Protein AF-A0A9P7FUZ3-F1 (afdb_monomer)

Organism: NCBI:txid117069

Secondary structure (DSSP, 8-state):
------GGGSS---S-GGGTT--TTSPPTTHHHHS--TTTHHHH-S--S--HHHHHHHHHHHIIIIIHHHHHHHH--PPP-TTSBTTTTB-TT-PPP--TT---SS-TTS-GGGGEEE-SS-TT-EEE--------STT-B-STTTSSSEEE--B--TTTT-SEEE-GGGEEE-SSSEEE--EE-S-GGGTTT-SEEE--EEETT-----SEEEEEEE-B-----TTS--SSPBPTTSPBPP----SS-S-EEEEETTEEEEEEEEE-SS--TT------TTT-EE-STT-EE-S--EETTEEEEEEEEEP-TT-BTTTT---EEEEEEE-SSS---EEE-

InterPro domains:
  IPR000757 Beta-glucanase-like, N-terminal domain [PS51762] (101-341)
  IPR005629 Beta-glucan synthesis-associated protein Skn1/Kre6/Sbg1 [PF03935] (25-216)
  IPR005629 Beta-glucan synthesis-associated protein Skn1/Kre6/Sbg1 [PF03935] (221-333)
  IPR005629 Beta-glucan synthesis-associated protein Skn1/Kre6/Sbg1 [PTHR31361] (86-216)
  IPR013320 Concanavalin A-like lectin/glucanase domain superfamily [SSF49899] (123-280)

Nearest PDB structures (foldseek):
  3b00-assembly2_B  TM=5.258E-01  e=1.501E-03  Thermotoga maritima MSB8
  8ep4-assembly3_C  TM=5.834E-01  e=2.099E-02  Phocaeicola plebeius DSM 17135
  8ew1-assembly3_C  TM=5.499E-01  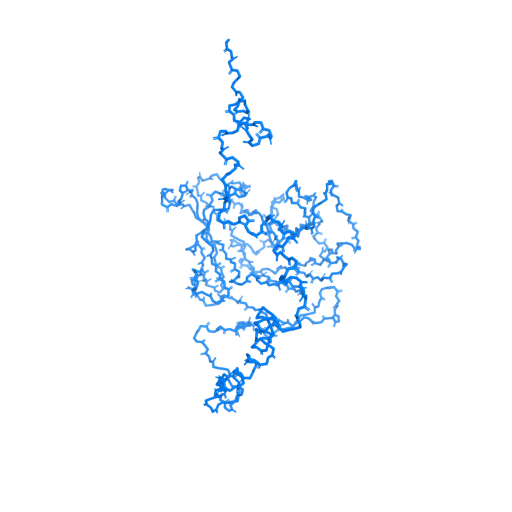e=5.891E-02  Phocaeicola plebeius DSM 17135

Sequence (341 aa):
MAVNFSPSLQYSLSPSPAQWGMQLNIPEPDDDLHNPDSARDRQSDRGGVFTSRGLANLGCLFILGAGFPILTHFLEKTQTTQGGFNLGGINGTGQIADIPGNWGLIDRDTPKEAYTKSSYLNKNDKWVLVFSDEFNQDGRSFYPGDDPYWEAVDLHYWGTNDLEWYDPSGATTSNGSLKLKLERVLDPANNHNLSYKSGMVQTWNKFCFTGGLIEVFWTTAACTCPGESHPGPVRADGTYVGRAAPEIDIFEAIVEGGVGKVSLSSQWAPFNAEYSWFNTSDNLIITDPNTVQNPYQGGVFQQTTSGLALTNQDCYEFNAGCFTVYGFQYKPGCVVLGFTV

Mean predicted aligned error: 19.07 Å

Foldseek 3Di:
DDDDDDVVVVDDDDPDVVRVPDDPPDDDPCCVVVPDDPVVVVVVPPDDPDDPVNVVVVVVCCCVVPVVVVVCVVPPDDQDLVPADDDPRDDPVNDDDCDPPQDDQARPPPDPVVQWDADPVGRVDIDGDRHDDQLQDFFQFQDVPRDQWKHKDQADPPVVRDLETADSVQWTGDPRDIGKDKDADPDCVVGVNGGIYIIDMATPVRDDDQFFKDKDKDADAQDDDPPDDDPADAPPVRGGGDFDDDDCPLFGWDADPNFIKTKRKDWDDDDDPPDDDPPDQQAEDEPDPQKAWDPDQDDPVIGMTIIIHGDDPQCHCPHVVDIDMWIWGDDPDRHYIYGDD

Radius of gyration: 32.17 Å; Cα contacts (8 Å, |Δi|>4): 499; chains: 1; bounding box: 51×92×87 Å

Solvent-accessible surface area (backbone atoms only — not comparable to full-atom values): 21185 Å² total; per-residue (Å²): 142,82,83,86,82,67,78,73,77,81,71,70,73,68,96,52,65,80,76,70,81,55,76,87,84,61,88,54,98,61,41,81,80,75,56,88,48,76,76,64,47,59,70,71,66,61,81,61,93,83,38,74,68,55,53,51,52,54,51,51,50,43,40,66,74,47,44,47,61,52,51,46,66,76,68,59,74,78,80,75,35,86,88,30,61,59,93,83,37,31,54,100,83,69,55,74,82,84,51,90,84,64,77,52,60,54,31,81,84,58,57,77,75,66,47,48,44,63,37,93,90,40,76,88,44,72,46,69,62,75,65,48,78,69,38,63,62,62,71,45,52,23,40,85,84,65,34,94,55,40,26,26,41,79,46,66,56,67,91,81,60,56,64,38,31,29,33,30,89,20,34,36,20,50,93,53,26,78,43,65,42,76,45,76,48,94,55,26,81,83,43,89,68,25,52,25,35,23,33,46,73,43,48,72,80,58,79,85,80,75,60,51,74,54,76,51,74,51,59,56,73,50,84,69,68,88,93,59,93,64,88,53,67,63,46,98,88,72,49,54,47,55,72,60,84,89,74,75,17,80,66,26,48,45,72,60,99,88,43,57,26,29,36,38,38,44,69,52,81,87,78,63,88,87,71,74,85,70,96,38,81,78,56,45,38,74,74,39,92,72,42,41,76,44,89,66,50,65,55,100,88,41,38,40,52,32,31,35,31,69,51,69,79,50,27,28,64,88,61,71,53,39,72,52,60,38,39,46,40,46,54,78,74,78,55,55,44,44,46,52,111

Structure (mmCIF, N/CA/C/O backbone):
data_AF-A0A9P7FUZ3-F1
#
_entry.id   AF-A0A9P7FUZ3-F1
#
loop_
_atom_site.group_PDB
_atom_site.id
_atom_site.type_symbol
_atom_site.label_atom_id
_atom_site.label_alt_id
_atom_site.label_comp_id
_atom_site.label_asym_id
_atom_site.label_entity_id
_atom_site.label_seq_id
_atom_site.pdbx_PDB_ins_code
_atom_site.Cartn_x
_atom_site.Cartn_y
_atom_site.Cartn_z
_atom_site.occupancy
_atom_site.B_iso_or_equiv
_atom_site.auth_seq_id
_atom_site.auth_comp_id
_atom_site.auth_asym_id
_atom_site.auth_atom_id
_atom_site.pdbx_PDB_model_num
ATOM 1 N N . MET A 1 1 ? 10.191 8.404 -58.369 1.00 38.97 1 MET A N 1
ATOM 2 C CA . MET A 1 1 ? 10.879 7.099 -58.319 1.00 38.97 1 MET A CA 1
ATOM 3 C C . MET A 1 1 ? 10.571 6.512 -56.951 1.00 38.97 1 MET A C 1
ATOM 5 O O . MET A 1 1 ? 11.063 7.035 -55.965 1.00 38.97 1 MET A O 1
ATOM 9 N N . ALA A 1 2 ? 9.662 5.544 -56.877 1.00 34.66 2 ALA A N 1
ATOM 10 C CA . ALA A 1 2 ? 9.368 4.798 -55.658 1.00 34.66 2 ALA A CA 1
ATOM 11 C C . ALA A 1 2 ? 9.258 3.333 -56.079 1.00 34.66 2 ALA A C 1
ATOM 13 O O . ALA A 1 2 ? 8.409 2.987 -56.899 1.00 34.66 2 ALA A O 1
ATOM 14 N N . VAL A 1 3 ? 10.200 2.517 -55.614 1.00 43.84 3 VAL A N 1
ATOM 15 C CA . VAL A 1 3 ? 10.244 1.078 -55.869 1.00 43.84 3 VAL A CA 1
ATOM 16 C C . VAL A 1 3 ? 9.565 0.415 -54.678 1.00 43.84 3 VAL A C 1
ATOM 18 O O . VAL A 1 3 ? 10.103 0.437 -53.575 1.00 43.84 3 VAL A O 1
ATOM 21 N N . ASN A 1 4 ? 8.372 -0.139 -54.889 1.00 40.69 4 ASN A N 1
ATOM 22 C CA . ASN A 1 4 ? 7.715 -0.985 -53.897 1.00 40.69 4 ASN A CA 1
ATOM 23 C C . ASN A 1 4 ? 8.406 -2.353 -53.896 1.00 40.69 4 ASN A C 1
ATOM 25 O O . ASN A 1 4 ? 8.203 -3.151 -54.809 1.00 40.69 4 ASN A O 1
ATOM 29 N N . PHE A 1 5 ? 9.214 -2.627 -52.875 1.00 46.03 5 PHE A N 1
ATOM 30 C CA . PHE A 1 5 ? 9.675 -3.979 -52.575 1.00 46.03 5 PHE A CA 1
ATOM 31 C C . PHE A 1 5 ? 8.637 -4.671 -51.685 1.00 46.03 5 PHE A C 1
ATOM 33 O O . PHE A 1 5 ? 8.477 -4.312 -50.522 1.00 46.03 5 PHE A O 1
ATOM 40 N N . SER A 1 6 ? 7.933 -5.664 -52.237 1.00 47.75 6 SER A N 1
ATOM 41 C CA . SER A 1 6 ? 7.157 -6.629 -51.450 1.00 47.75 6 SER A CA 1
ATOM 42 C C . SER A 1 6 ? 8.039 -7.852 -51.162 1.00 47.75 6 SER A C 1
ATOM 44 O O . SER A 1 6 ? 8.432 -8.526 -52.118 1.00 47.75 6 SER A O 1
ATOM 46 N N . PRO A 1 7 ? 8.340 -8.194 -49.893 1.00 48.03 7 PRO A N 1
ATOM 47 C CA . PRO A 1 7 ? 9.175 -9.353 -49.550 1.00 48.03 7 PRO A CA 1
ATOM 48 C C . PRO A 1 7 ? 8.528 -10.702 -49.909 1.00 48.03 7 PRO A C 1
ATOM 50 O O . PRO A 1 7 ? 9.198 -11.730 -49.948 1.00 48.03 7 PRO A O 1
ATOM 53 N N . SER A 1 8 ? 7.220 -10.713 -50.185 1.00 51.53 8 SER A N 1
ATOM 54 C CA . SER A 1 8 ? 6.430 -11.932 -50.397 1.00 51.53 8 SER A CA 1
ATOM 55 C C . SER A 1 8 ? 6.669 -12.640 -51.735 1.00 51.53 8 SER A C 1
ATOM 57 O O . SER A 1 8 ? 6.275 -13.793 -51.882 1.00 51.53 8 SER A O 1
ATOM 59 N N . LEU A 1 9 ? 7.322 -11.989 -52.703 1.00 51.97 9 LEU A N 1
ATOM 60 C CA . LEU A 1 9 ? 7.586 -12.564 -54.031 1.00 51.97 9 LEU A CA 1
ATOM 61 C C . LEU A 1 9 ? 8.922 -13.316 -54.128 1.00 51.97 9 LEU A C 1
ATOM 63 O O . LEU A 1 9 ? 9.134 -14.031 -55.102 1.00 51.97 9 LEU A O 1
ATOM 67 N N . GLN A 1 10 ? 9.819 -13.183 -53.143 1.00 50.50 10 GLN A N 1
ATOM 68 C CA . GLN A 1 10 ? 11.128 -13.852 -53.169 1.00 50.50 10 GLN A CA 1
ATOM 69 C C . GLN A 1 10 ? 11.140 -15.247 -52.527 1.00 50.50 10 GLN A C 1
ATOM 71 O O . GLN A 1 10 ? 12.111 -15.975 -52.712 1.00 50.50 10 GLN A O 1
ATOM 76 N N . TYR A 1 11 ? 10.069 -15.652 -51.833 1.00 52.38 11 TYR A N 1
ATOM 77 C CA . TYR A 1 11 ? 10.030 -16.918 -51.084 1.00 52.38 11 TYR A CA 1
ATOM 78 C C . TYR A 1 11 ? 8.735 -17.727 -51.265 1.00 52.38 11 TYR A C 1
ATOM 80 O O . TYR A 1 11 ? 8.403 -18.556 -50.421 1.00 52.38 11 TYR A O 1
ATOM 88 N N . SER A 1 12 ? 7.986 -17.532 -52.357 1.00 58.88 12 SER A N 1
ATOM 89 C CA . SER A 1 12 ? 6.836 -18.394 -52.660 1.00 58.88 12 SER A CA 1
ATOM 90 C C . SER A 1 12 ? 7.301 -19.652 -53.400 1.00 58.88 12 SER A C 1
ATOM 92 O O . SER A 1 12 ? 7.315 -19.698 -54.632 1.00 58.88 12 SER A O 1
ATOM 94 N N . LEU A 1 13 ? 7.712 -20.680 -52.659 1.00 62.47 13 LEU A N 1
ATOM 95 C CA . LEU A 1 13 ? 7.818 -22.016 -53.241 1.00 62.47 13 LEU A CA 1
ATOM 96 C C . LEU A 1 13 ? 6.412 -22.507 -53.636 1.00 62.47 13 LEU A C 1
ATOM 98 O O . LEU A 1 13 ? 5.421 -22.165 -52.990 1.00 62.47 13 LEU A O 1
ATOM 102 N N . SER A 1 14 ? 6.306 -23.289 -54.716 1.00 67.44 14 SER A N 1
ATOM 103 C CA . SER A 1 14 ? 5.015 -23.862 -55.130 1.00 67.44 14 SER A CA 1
ATOM 104 C C . SER A 1 14 ? 4.456 -24.781 -54.031 1.00 67.44 14 SER A C 1
ATOM 106 O O . SER A 1 14 ? 5.249 -25.384 -53.319 1.00 67.44 14 SER A O 1
ATOM 108 N N . PRO A 1 15 ? 3.138 -25.005 -53.918 1.00 63.59 15 PRO A N 1
ATOM 109 C CA . PRO A 1 15 ? 2.590 -25.972 -52.960 1.00 63.59 15 PRO A CA 1
ATOM 110 C C . PRO A 1 15 ? 3.042 -27.421 -53.206 1.00 63.59 15 PRO A C 1
ATOM 112 O O . PRO A 1 15 ? 2.830 -28.274 -52.352 1.00 63.59 15 PRO A O 1
ATOM 115 N N . SER A 1 16 ? 3.618 -27.718 -54.377 1.00 65.75 16 SER A N 1
ATOM 116 C CA . SER A 1 16 ? 4.142 -29.036 -54.724 1.00 65.75 16 SER A CA 1
ATOM 117 C C . SER A 1 16 ? 5.610 -29.172 -54.293 1.00 65.75 16 SER A C 1
ATOM 119 O O . SER A 1 16 ? 6.470 -28.501 -54.883 1.00 65.75 16 SER A O 1
ATOM 121 N N . PRO A 1 17 ? 5.927 -30.083 -53.348 1.00 64.69 17 PRO A N 1
ATOM 122 C CA . PRO A 1 17 ? 7.295 -30.339 -52.889 1.00 64.69 17 PRO A CA 1
ATOM 123 C C . PRO A 1 17 ? 8.237 -30.816 -54.001 1.00 64.69 17 PRO A C 1
ATOM 125 O O . PRO A 1 17 ? 9.451 -30.652 -53.908 1.00 64.69 17 PRO A O 1
ATOM 128 N N . ALA A 1 18 ? 7.686 -31.353 -55.099 1.00 65.88 18 ALA A N 1
ATOM 129 C CA . ALA A 1 18 ? 8.459 -31.824 -56.250 1.00 65.88 18 ALA A CA 1
ATOM 130 C C . ALA A 1 18 ? 9.218 -30.691 -56.957 1.00 65.88 18 ALA A C 1
ATOM 132 O O . ALA A 1 18 ? 10.179 -30.937 -57.680 1.00 65.88 18 ALA A O 1
ATOM 133 N N . GLN A 1 19 ? 8.794 -29.442 -56.747 1.00 67.12 19 GLN A N 1
ATOM 134 C CA . GLN A 1 19 ? 9.422 -28.261 -57.334 1.00 67.12 19 GLN A CA 1
ATOM 135 C C . GLN A 1 19 ? 10.487 -27.634 -56.421 1.00 67.12 19 GLN A C 1
ATOM 137 O O . GLN A 1 19 ? 11.098 -26.641 -56.803 1.00 67.12 19 GLN A O 1
ATOM 142 N N . TRP A 1 20 ? 10.723 -28.191 -55.227 1.00 70.31 20 TRP A N 1
ATOM 143 C CA . TRP A 1 20 ? 11.646 -27.629 -54.227 1.00 70.31 20 TRP A CA 1
ATOM 144 C C . TRP A 1 20 ? 13.075 -28.173 -54.355 1.00 70.31 20 TRP A C 1
ATOM 146 O O . TRP A 1 20 ? 13.931 -27.859 -53.535 1.00 70.31 20 TRP A O 1
ATOM 156 N N . GLY A 1 21 ? 13.345 -28.996 -55.375 1.00 65.88 21 GLY A N 1
ATOM 157 C CA . GLY A 1 21 ? 14.664 -29.595 -55.605 1.00 65.88 21 GLY A CA 1
ATOM 158 C C . GLY A 1 21 ? 15.035 -30.709 -54.619 1.00 65.88 21 GLY A C 1
ATOM 159 O O . GLY A 1 21 ? 16.184 -31.145 -54.612 1.00 65.88 21 GLY A O 1
ATOM 160 N N . MET A 1 22 ? 14.083 -31.181 -53.805 1.00 64.06 22 MET A N 1
ATOM 161 C CA . MET A 1 22 ? 14.284 -32.273 -52.848 1.00 64.06 22 MET A CA 1
ATOM 162 C C . MET A 1 22 ? 14.021 -33.634 -53.510 1.00 64.06 22 MET A C 1
ATOM 164 O O . MET A 1 22 ? 13.094 -33.783 -54.308 1.00 64.06 22 MET A O 1
ATOM 168 N N . GLN A 1 23 ? 14.838 -34.641 -53.196 1.00 64.12 23 GLN A N 1
ATOM 169 C CA . GLN A 1 23 ? 14.676 -36.003 -53.712 1.00 64.12 23 GLN A CA 1
ATOM 170 C C . GLN A 1 23 ? 13.549 -36.728 -52.958 1.00 64.12 23 GLN A C 1
ATOM 172 O O . GLN A 1 23 ? 13.798 -37.420 -51.982 1.00 64.12 23 GLN A O 1
ATOM 177 N N . LEU A 1 24 ? 12.310 -36.600 -53.441 1.00 64.50 24 LEU A N 1
ATOM 178 C CA . LEU A 1 24 ? 11.096 -37.157 -52.810 1.00 64.50 24 LEU A CA 1
ATOM 179 C C . LEU A 1 24 ? 10.979 -38.697 -52.811 1.00 64.50 24 LEU A C 1
ATOM 181 O O . LEU A 1 24 ? 9.986 -39.228 -52.334 1.00 64.50 24 LEU A O 1
ATOM 185 N N . ASN A 1 25 ? 11.952 -39.412 -53.382 1.00 65.62 25 ASN A N 1
ATOM 186 C CA . ASN A 1 25 ? 11.947 -40.877 -53.497 1.00 65.62 25 ASN A CA 1
ATOM 187 C C . ASN A 1 25 ? 13.034 -41.544 -52.638 1.00 65.62 25 ASN A C 1
ATOM 189 O O . ASN A 1 25 ? 13.378 -42.702 -52.879 1.00 65.62 25 ASN A O 1
ATOM 193 N N . ILE A 1 26 ? 13.628 -40.816 -51.691 1.00 71.12 26 ILE A N 1
ATOM 194 C CA . ILE A 1 26 ? 14.556 -41.399 -50.722 1.00 71.12 26 ILE A CA 1
ATOM 195 C C . ILE A 1 26 ? 13.747 -41.775 -49.485 1.00 71.12 26 ILE A C 1
ATOM 197 O O . ILE A 1 26 ? 13.126 -40.880 -48.920 1.00 71.12 26 ILE A O 1
ATOM 201 N N . PRO A 1 27 ? 13.764 -43.052 -49.066 1.00 69.88 27 PRO A N 1
ATOM 202 C CA . PRO A 1 27 ? 13.143 -43.450 -47.814 1.00 69.88 27 PRO A CA 1
ATOM 203 C C . PRO A 1 27 ? 13.755 -42.671 -46.645 1.00 69.88 27 PRO A C 1
ATOM 205 O O . PRO A 1 27 ? 14.974 -42.724 -46.439 1.00 69.88 27 PRO A O 1
ATOM 208 N N . GLU A 1 28 ? 12.932 -41.940 -45.903 1.00 69.19 28 GLU A N 1
ATOM 209 C CA . GLU A 1 28 ? 13.329 -41.265 -44.670 1.00 69.19 28 GLU A CA 1
ATOM 210 C C . GLU A 1 28 ? 13.397 -42.280 -43.509 1.00 69.19 28 GLU A C 1
ATOM 212 O O . GLU A 1 28 ? 12.695 -43.295 -43.522 1.00 69.19 28 GLU A O 1
ATOM 217 N N . PRO A 1 29 ? 14.258 -42.070 -42.493 1.00 70.44 29 PRO A N 1
ATOM 218 C CA . PRO A 1 29 ? 14.434 -43.025 -41.392 1.00 70.44 29 PRO A CA 1
ATOM 219 C C . PRO A 1 29 ? 13.160 -43.317 -40.582 1.00 70.44 29 PRO A C 1
ATOM 221 O O . PRO A 1 29 ? 13.092 -44.339 -39.901 1.00 70.44 29 PRO A O 1
ATOM 224 N N . ASP A 1 30 ? 12.180 -42.419 -40.621 1.00 67.38 30 ASP A N 1
ATOM 225 C CA . ASP A 1 30 ? 10.891 -42.496 -39.936 1.00 67.38 30 ASP A CA 1
ATOM 226 C C . ASP A 1 30 ? 9.713 -42.824 -40.869 1.00 67.38 30 ASP A C 1
ATOM 228 O O . ASP A 1 30 ? 8.579 -42.916 -40.394 1.00 67.38 30 ASP A O 1
ATOM 232 N N . ASP A 1 31 ? 9.955 -43.110 -42.155 1.00 69.62 31 ASP A N 1
ATOM 233 C CA . ASP A 1 31 ? 8.907 -43.525 -43.102 1.00 69.62 31 ASP A CA 1
ATOM 234 C C . ASP A 1 31 ? 8.145 -44.771 -42.625 1.00 69.62 31 ASP A C 1
ATOM 236 O O . ASP A 1 31 ? 6.947 -44.906 -42.879 1.00 69.62 31 ASP A O 1
ATOM 240 N N . ASP A 1 32 ? 8.800 -45.652 -41.862 1.00 64.12 32 ASP A N 1
ATOM 241 C CA . ASP A 1 32 ? 8.175 -46.821 -41.234 1.00 64.12 32 ASP A CA 1
ATOM 242 C C . ASP A 1 32 ? 7.022 -46.465 -40.275 1.00 64.12 32 ASP A C 1
ATOM 244 O O . ASP A 1 32 ? 6.157 -47.311 -40.032 1.00 64.12 32 ASP A O 1
ATOM 248 N N . LEU A 1 33 ? 6.997 -45.241 -39.730 1.00 65.12 33 LEU A N 1
ATOM 249 C CA . LEU A 1 33 ? 5.969 -44.750 -38.807 1.00 65.12 33 LEU A CA 1
ATOM 250 C C . LEU A 1 33 ? 4.757 -44.142 -39.531 1.00 65.12 33 LEU A C 1
ATOM 252 O O . LEU A 1 33 ? 3.671 -44.067 -38.948 1.00 65.12 33 LEU A O 1
ATOM 256 N N . HIS A 1 34 ? 4.927 -43.704 -40.781 1.00 65.94 34 HIS A N 1
ATOM 257 C CA . HIS A 1 34 ? 3.943 -42.880 -41.490 1.00 65.94 34 HIS A CA 1
ATOM 258 C C . HIS A 1 34 ? 3.467 -43.460 -42.830 1.00 65.94 34 HIS A C 1
ATOM 260 O O . HIS A 1 34 ? 2.399 -43.061 -43.298 1.00 65.94 34 HIS A O 1
ATOM 266 N N . ASN A 1 35 ? 4.171 -44.442 -43.405 1.00 66.12 35 ASN A N 1
ATOM 267 C CA . ASN A 1 35 ? 3.735 -45.185 -44.589 1.00 66.12 35 ASN A CA 1
ATOM 268 C C . ASN A 1 35 ? 3.224 -46.586 -44.204 1.00 66.12 35 ASN A C 1
ATOM 270 O O . ASN A 1 35 ? 4.027 -47.491 -43.974 1.00 66.12 35 ASN A O 1
ATOM 274 N N . PRO A 1 36 ? 1.896 -46.799 -44.142 1.00 60.75 36 PRO A N 1
ATOM 275 C CA . PRO A 1 36 ? 1.342 -48.107 -43.807 1.00 60.75 36 PRO A CA 1
ATOM 276 C C . PRO A 1 36 ? 1.630 -49.131 -44.919 1.00 60.75 36 PRO A C 1
ATOM 278 O O . PRO A 1 36 ? 1.208 -48.955 -46.066 1.00 60.75 36 PRO A O 1
ATOM 281 N N . ASP A 1 37 ? 2.302 -50.232 -44.577 1.00 65.75 37 ASP A N 1
ATOM 282 C CA . ASP A 1 37 ? 2.530 -51.376 -45.464 1.00 65.75 37 ASP A CA 1
ATOM 283 C C . ASP A 1 37 ? 1.520 -52.474 -45.130 1.00 65.75 37 ASP A C 1
ATOM 285 O O . ASP A 1 37 ? 1.695 -53.287 -44.222 1.00 65.75 37 ASP A O 1
ATOM 289 N N . SER A 1 38 ? 0.465 -52.551 -45.938 1.00 62.53 38 SER A N 1
ATOM 290 C CA . SER A 1 38 ? -0.613 -53.531 -45.767 1.00 62.53 38 SER A CA 1
ATOM 291 C C . SER A 1 38 ? -0.172 -55.009 -45.747 1.00 62.53 38 SER A C 1
ATOM 293 O O . SER A 1 38 ? -0.928 -55.851 -45.256 1.00 62.53 38 SER A O 1
ATOM 295 N N . ALA A 1 39 ? 1.012 -55.365 -46.262 1.00 64.81 39 ALA A N 1
ATOM 296 C CA . ALA A 1 39 ? 1.531 -56.734 -46.235 1.00 64.81 39 ALA A CA 1
ATOM 297 C C . ALA A 1 39 ? 2.319 -57.037 -44.947 1.00 64.81 39 ALA A C 1
ATOM 299 O O . ALA A 1 39 ? 2.144 -58.120 -44.373 1.00 64.81 39 ALA A O 1
ATOM 300 N N . ARG A 1 40 ? 3.136 -56.086 -44.476 1.00 64.75 40 ARG A N 1
ATOM 301 C CA . ARG A 1 40 ? 3.884 -56.157 -43.207 1.00 64.75 40 ARG A CA 1
ATOM 302 C C . ARG A 1 40 ? 2.961 -55.989 -42.001 1.00 64.75 40 ARG A C 1
ATOM 304 O O . ARG A 1 40 ? 2.959 -56.825 -41.094 1.00 64.75 40 ARG A O 1
ATOM 311 N N . ASP A 1 41 ? 2.122 -54.962 -42.028 1.00 62.94 41 ASP A N 1
ATOM 312 C CA . ASP A 1 41 ? 1.279 -54.555 -40.904 1.00 62.94 41 ASP A CA 1
ATOM 313 C C . ASP A 1 41 ? 0.190 -55.606 -40.633 1.00 62.94 41 ASP A C 1
ATOM 315 O O . ASP A 1 41 ? -0.122 -55.912 -39.487 1.00 62.94 41 ASP A O 1
ATOM 319 N N . ARG A 1 42 ? -0.266 -56.338 -41.660 1.00 63.44 42 ARG A N 1
ATOM 320 C CA . ARG A 1 42 ? -1.210 -57.464 -41.514 1.00 63.44 42 ARG A CA 1
ATOM 321 C C . ARG A 1 42 ? -0.665 -58.658 -40.715 1.00 63.44 42 ARG A C 1
ATOM 323 O O . ARG A 1 42 ? -1.462 -59.464 -40.221 1.00 63.44 42 ARG A O 1
ATOM 330 N N . GLN A 1 43 ? 0.655 -58.823 -40.610 1.00 60.34 43 GLN A N 1
ATOM 331 C CA . GLN A 1 43 ? 1.256 -59.855 -39.753 1.00 60.34 43 GLN A CA 1
ATOM 332 C C . GLN A 1 43 ? 1.390 -59.389 -38.295 1.00 60.34 43 GLN A C 1
ATOM 334 O O . GLN A 1 43 ? 1.281 -60.222 -37.397 1.00 60.34 43 GLN A O 1
ATOM 339 N N . SER A 1 44 ? 1.563 -58.082 -38.069 1.00 57.06 44 SER A N 1
ATOM 340 C CA . SER A 1 44 ? 1.714 -57.463 -36.742 1.00 57.06 44 SER A CA 1
ATOM 341 C C . SER A 1 44 ? 0.365 -57.115 -36.083 1.00 57.06 44 SER A C 1
ATOM 343 O O . SER A 1 44 ? 0.198 -57.279 -34.876 1.00 57.06 44 SER A O 1
ATOM 345 N N . ASP A 1 45 ? -0.649 -56.760 -36.880 1.00 58.19 45 ASP A N 1
ATOM 346 C CA . ASP A 1 45 ? -1.986 -56.319 -36.441 1.00 58.19 45 ASP A CA 1
ATOM 347 C C . ASP A 1 45 ? -2.987 -57.464 -36.225 1.00 58.19 45 ASP A C 1
ATOM 349 O O . ASP A 1 45 ? -4.205 -57.270 -36.155 1.00 58.19 45 ASP A O 1
ATOM 353 N N . ARG A 1 46 ? -2.504 -58.699 -36.068 1.00 58.38 46 ARG A N 1
ATOM 354 C CA . ARG A 1 46 ? -3.332 -59.784 -35.527 1.00 58.38 46 ARG A CA 1
ATOM 355 C C . ARG A 1 46 ? -3.388 -59.628 -34.015 1.00 58.38 46 ARG A C 1
ATOM 357 O O . ARG A 1 46 ? -2.684 -60.337 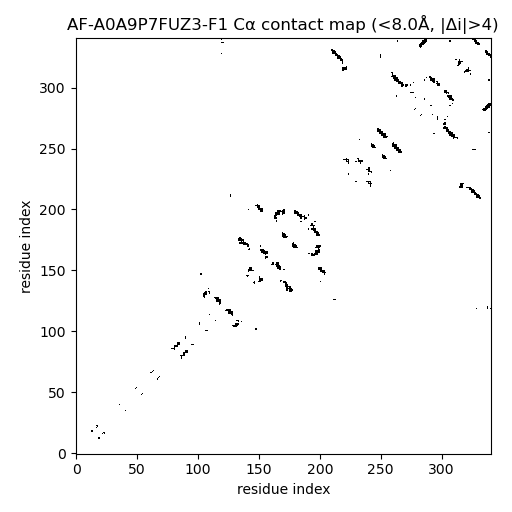-33.306 1.00 58.38 46 ARG A O 1
ATOM 364 N N . GLY A 1 47 ? -4.197 -58.668 -33.559 1.00 59.94 47 GLY A N 1
ATOM 365 C CA . GLY A 1 47 ? -4.395 -58.280 -32.160 1.00 59.94 47 GLY A CA 1
ATOM 366 C C . GLY A 1 47 ? -4.182 -59.422 -31.166 1.00 59.94 47 GLY A C 1
ATOM 367 O O . GLY A 1 47 ? -5.064 -60.248 -30.937 1.00 59.94 47 GLY A O 1
ATOM 368 N N . GLY A 1 48 ? -2.983 -59.465 -30.587 1.00 64.81 48 GLY A N 1
ATOM 369 C CA . GLY A 1 48 ? -2.642 -60.356 -29.491 1.00 64.81 48 GLY A CA 1
ATOM 370 C C . GLY A 1 48 ? -2.985 -59.683 -28.170 1.00 64.81 48 GLY A C 1
ATOM 371 O O . GLY A 1 48 ? -2.667 -58.517 -27.962 1.00 64.81 48 GLY A O 1
ATOM 372 N N . VAL A 1 49 ? -3.614 -60.413 -27.250 1.00 65.19 49 VAL A N 1
ATOM 373 C CA . VAL A 1 49 ? -3.945 -59.892 -25.908 1.00 65.19 49 VAL A CA 1
ATOM 374 C C . VAL A 1 49 ? -2.675 -59.613 -25.082 1.00 65.19 49 VAL A C 1
ATOM 376 O O . VAL A 1 49 ? -2.672 -58.748 -24.211 1.00 65.19 49 VAL A O 1
ATOM 379 N N . PHE A 1 50 ? -1.568 -60.294 -25.393 1.00 72.19 50 PHE A N 1
ATOM 380 C CA . PHE A 1 50 ? -0.284 -60.161 -24.703 1.00 72.19 50 PHE A CA 1
ATOM 381 C C . PHE A 1 50 ? 0.754 -59.472 -25.592 1.00 72.19 50 PHE A C 1
ATOM 383 O O . PHE A 1 50 ? 1.566 -60.127 -26.243 1.00 72.19 50 PHE A O 1
ATOM 390 N N . THR A 1 51 ? 0.730 -58.139 -25.623 1.00 78.06 51 THR A N 1
ATOM 391 C CA . THR A 1 51 ? 1.773 -57.334 -26.277 1.00 78.06 51 THR A CA 1
ATOM 392 C C . THR A 1 51 ? 2.764 -56.798 -25.248 1.00 78.06 51 THR A C 1
ATOM 394 O O . THR A 1 51 ? 2.398 -56.493 -24.111 1.00 78.06 51 THR A O 1
ATOM 397 N N . SER A 1 52 ? 4.025 -56.625 -25.651 1.00 76.25 52 SER A N 1
ATOM 398 C CA . SER A 1 52 ? 5.047 -55.955 -24.831 1.00 76.25 52 SER A CA 1
ATOM 399 C C . SER A 1 52 ? 4.607 -54.547 -24.420 1.00 76.25 52 SER A C 1
ATOM 401 O O . SER A 1 52 ? 4.800 -54.142 -23.277 1.00 76.25 52 SER A O 1
ATOM 403 N N . ARG A 1 53 ? 3.931 -53.832 -25.328 1.00 76.75 53 ARG A N 1
ATOM 404 C CA . ARG A 1 53 ? 3.362 -52.502 -25.083 1.00 76.75 53 ARG A CA 1
ATOM 405 C C . ARG A 1 53 ? 2.217 -52.537 -24.062 1.00 76.75 53 ARG A C 1
ATOM 407 O O . ARG A 1 53 ? 2.160 -51.680 -23.187 1.00 76.75 53 ARG A O 1
ATOM 414 N N . GLY A 1 54 ? 1.346 -53.547 -24.122 1.00 81.31 54 GLY A N 1
ATOM 415 C CA . GLY A 1 54 ? 0.293 -53.770 -23.127 1.00 81.31 54 GLY A CA 1
ATOM 416 C C . GLY A 1 54 ? 0.855 -54.079 -21.738 1.00 81.31 54 GLY A C 1
ATOM 417 O O . GLY A 1 54 ? 0.423 -53.480 -20.755 1.00 81.31 54 GLY A O 1
ATOM 418 N N . LEU A 1 55 ? 1.874 -54.939 -21.659 1.00 84.50 55 LEU A N 1
ATOM 419 C CA . LEU A 1 55 ? 2.582 -55.244 -20.411 1.00 84.50 55 LEU A CA 1
ATOM 420 C C . LEU A 1 55 ? 3.280 -54.009 -19.823 1.00 84.50 55 LEU A C 1
ATOM 422 O O . LEU A 1 55 ? 3.176 -53.771 -18.622 1.00 84.50 55 LEU A O 1
ATOM 426 N N . ALA A 1 56 ? 3.933 -53.194 -20.657 1.00 85.31 56 ALA A N 1
ATOM 427 C CA . ALA A 1 56 ? 4.573 -51.953 -20.220 1.00 85.31 56 ALA A CA 1
ATOM 428 C C . ALA A 1 56 ? 3.555 -50.944 -19.658 1.00 85.31 56 ALA A C 1
ATOM 430 O O . ALA A 1 56 ? 3.778 -50.367 -18.593 1.00 85.31 56 ALA A O 1
ATOM 431 N N . ASN A 1 57 ? 2.408 -50.781 -20.322 1.00 84.44 57 ASN A N 1
ATOM 432 C CA . ASN A 1 57 ? 1.347 -49.883 -19.864 1.00 84.44 57 ASN A CA 1
ATOM 433 C C . ASN A 1 57 ? 0.714 -50.357 -18.547 1.00 84.44 57 ASN A C 1
ATOM 435 O O . ASN A 1 57 ? 0.526 -49.550 -17.638 1.00 84.44 57 ASN A O 1
ATOM 439 N N . LEU A 1 58 ? 0.431 -51.658 -18.410 1.00 86.50 58 LEU A N 1
ATOM 440 C CA . LEU A 1 58 ? -0.084 -52.234 -17.162 1.00 86.50 58 LEU A CA 1
ATOM 441 C C . LEU A 1 58 ? 0.924 -52.101 -16.013 1.00 86.50 58 LEU A C 1
ATOM 443 O O . LEU A 1 58 ? 0.533 -51.774 -14.895 1.00 86.50 58 LEU A O 1
ATOM 447 N N . GLY A 1 59 ? 2.217 -52.293 -16.288 1.00 86.75 59 GLY A N 1
ATOM 448 C CA . GLY A 1 59 ? 3.283 -52.068 -15.311 1.00 86.75 59 GLY A CA 1
ATOM 449 C C . GLY A 1 59 ? 3.354 -50.612 -14.845 1.00 86.75 59 GLY A C 1
ATOM 450 O O . GLY A 1 59 ? 3.420 -50.355 -13.645 1.00 86.75 59 GLY A O 1
ATOM 451 N N . CYS A 1 60 ? 3.266 -49.654 -15.771 1.00 88.38 60 CYS A N 1
ATOM 452 C CA . CYS A 1 60 ? 3.247 -48.226 -15.445 1.00 88.38 60 CYS A CA 1
ATOM 453 C C . CYS A 1 60 ? 2.031 -47.856 -14.577 1.00 88.38 60 CYS A C 1
ATOM 455 O O . CYS A 1 60 ? 2.175 -47.200 -13.545 1.00 88.38 60 CYS A O 1
ATOM 457 N N . LEU A 1 61 ? 0.843 -48.356 -14.933 1.00 86.50 61 LEU A N 1
ATOM 458 C CA . LEU A 1 61 ? -0.375 -48.153 -14.144 1.00 86.50 61 LEU A CA 1
ATOM 459 C C . LEU A 1 61 ? -0.275 -48.774 -12.747 1.00 86.50 61 LEU A C 1
ATOM 461 O O . LEU A 1 61 ? -0.738 -48.169 -11.784 1.00 86.50 61 LEU A O 1
ATOM 465 N N . PHE A 1 62 ? 0.354 -49.943 -12.612 1.00 88.25 62 PHE A N 1
ATOM 466 C CA . PHE A 1 62 ? 0.578 -50.566 -11.308 1.00 88.25 62 PHE A CA 1
ATOM 467 C C . PHE A 1 62 ? 1.523 -49.735 -10.434 1.00 88.25 62 PHE A C 1
ATOM 469 O O . PHE A 1 62 ? 1.241 -49.525 -9.254 1.00 88.25 62 PHE A O 1
ATOM 476 N N . ILE A 1 63 ? 2.612 -49.214 -11.006 1.00 85.88 63 ILE A N 1
ATOM 477 C CA . ILE A 1 63 ? 3.548 -48.344 -10.284 1.00 85.88 63 ILE A CA 1
ATOM 478 C C . ILE A 1 63 ? 2.846 -47.064 -9.826 1.00 85.88 63 ILE A C 1
ATOM 480 O O . ILE A 1 63 ? 3.014 -46.676 -8.677 1.00 85.88 63 ILE A O 1
ATOM 484 N N . LEU A 1 64 ? 2.025 -46.433 -10.665 1.00 82.81 64 LEU A N 1
ATOM 485 C CA . LEU A 1 64 ? 1.331 -45.194 -10.298 1.00 82.81 64 LEU A CA 1
ATOM 486 C C . LEU A 1 64 ? 0.174 -45.422 -9.312 1.00 82.81 64 LEU A C 1
ATOM 488 O O . LEU A 1 64 ? 0.016 -44.653 -8.369 1.00 82.81 64 LEU A O 1
ATOM 492 N N . GLY A 1 65 ? -0.629 -46.470 -9.512 1.00 84.31 65 GLY A N 1
ATOM 493 C CA . GLY A 1 65 ? -1.850 -46.711 -8.736 1.00 84.31 65 GLY A CA 1
ATOM 494 C C . GLY A 1 65 ? -1.639 -47.440 -7.409 1.00 84.31 65 GLY A C 1
ATOM 495 O O . GLY A 1 65 ? -2.405 -47.231 -6.474 1.00 84.31 65 GLY A O 1
ATOM 496 N N . ALA A 1 66 ? -0.613 -48.289 -7.311 1.00 84.38 66 ALA A N 1
ATOM 497 C CA . ALA A 1 66 ? -0.342 -49.088 -6.114 1.00 84.38 66 ALA A CA 1
ATOM 498 C C . ALA A 1 66 ? 1.109 -48.960 -5.640 1.00 84.38 66 ALA A C 1
ATOM 500 O O . ALA A 1 66 ? 1.350 -48.800 -4.446 1.00 84.38 66 ALA A O 1
ATOM 501 N N . GLY A 1 67 ? 2.074 -48.977 -6.561 1.00 86.38 67 GLY A N 1
ATOM 502 C CA . GLY A 1 67 ? 3.496 -48.892 -6.231 1.00 86.38 67 GLY A CA 1
ATOM 503 C C . GLY A 1 67 ? 3.852 -47.611 -5.481 1.00 86.38 67 GLY A C 1
ATOM 504 O O . GLY A 1 67 ? 4.464 -47.686 -4.423 1.00 86.38 67 GLY A O 1
ATOM 505 N N . PHE A 1 68 ? 3.429 -46.452 -5.984 1.00 83.88 68 PHE A N 1
ATOM 506 C CA . PHE A 1 68 ? 3.729 -45.151 -5.398 1.00 83.88 68 PHE A CA 1
ATOM 507 C C . PHE A 1 68 ? 3.097 -44.987 -4.004 1.00 83.88 68 PHE A C 1
ATOM 509 O O . PHE A 1 68 ? 3.868 -44.740 -3.081 1.00 83.88 68 PHE A O 1
ATOM 516 N N . PRO A 1 69 ? 1.786 -45.243 -3.780 1.00 84.56 69 PRO A N 1
ATOM 517 C CA . PRO A 1 69 ? 1.190 -45.191 -2.438 1.00 84.56 69 PRO A CA 1
ATOM 518 C C . PRO A 1 69 ? 1.828 -46.146 -1.418 1.00 84.56 69 PRO A C 1
ATOM 520 O O . PRO A 1 69 ? 2.019 -45.782 -0.257 1.00 84.56 69 PRO A O 1
ATOM 523 N N . ILE A 1 70 ? 2.172 -47.372 -1.834 1.00 86.50 70 ILE A N 1
ATOM 524 C CA . ILE A 1 70 ? 2.821 -48.363 -0.960 1.00 86.50 70 ILE A CA 1
ATOM 525 C C . ILE A 1 70 ? 4.236 -47.902 -0.607 1.00 86.50 70 ILE A C 1
ATOM 527 O O . ILE A 1 70 ? 4.624 -47.930 0.559 1.00 86.50 70 ILE A O 1
ATOM 531 N N . LEU A 1 71 ? 5.003 -47.451 -1.601 1.00 85.69 71 LEU A N 1
ATOM 532 C CA . LEU A 1 71 ? 6.358 -46.957 -1.389 1.00 85.69 71 LEU A CA 1
ATOM 533 C C . LEU A 1 71 ? 6.351 -45.724 -0.480 1.00 85.69 71 LEU A C 1
ATOM 535 O O . LEU A 1 71 ? 7.159 -45.653 0.441 1.00 85.69 71 LEU A O 1
ATOM 539 N N . THR A 1 72 ? 5.414 -44.791 -0.680 1.00 83.19 72 THR A N 1
ATOM 540 C CA . THR A 1 72 ? 5.255 -43.635 0.207 1.00 83.19 72 THR A CA 1
ATOM 541 C C . THR A 1 72 ? 4.893 -44.075 1.616 1.00 83.19 72 THR A C 1
ATOM 543 O O . THR A 1 72 ? 5.559 -43.637 2.538 1.00 83.19 72 THR A O 1
ATOM 546 N N . HIS A 1 73 ? 3.955 -45.009 1.803 1.00 85.81 73 HIS A N 1
ATOM 547 C CA . HIS A 1 73 ? 3.561 -45.478 3.138 1.00 85.81 73 HIS A CA 1
ATOM 548 C C . HIS A 1 73 ? 4.736 -46.042 3.955 1.00 85.81 73 HIS A C 1
ATOM 550 O O . HIS A 1 73 ? 4.815 -45.820 5.160 1.00 85.81 73 HIS A O 1
ATOM 556 N N . PHE A 1 74 ? 5.666 -46.754 3.309 1.00 87.50 74 PHE A N 1
ATOM 557 C CA . PHE A 1 74 ? 6.830 -47.337 3.988 1.00 87.50 74 PHE A CA 1
ATOM 558 C C . PHE A 1 74 ? 8.049 -46.407 4.071 1.00 87.50 74 PHE A C 1
ATOM 560 O O . PHE A 1 74 ? 8.928 -46.642 4.901 1.00 87.50 74 PHE A O 1
ATOM 567 N N . LEU A 1 75 ? 8.134 -45.377 3.225 1.00 85.44 75 LEU A N 1
ATOM 568 C CA . LEU A 1 75 ? 9.217 -44.384 3.249 1.00 85.44 75 LEU A CA 1
ATOM 569 C C . LEU A 1 75 ? 8.849 -43.103 4.010 1.00 85.44 75 LEU A C 1
ATOM 571 O O . LEU A 1 75 ? 9.725 -42.274 4.269 1.00 85.44 75 LEU A O 1
ATOM 575 N N . GLU A 1 76 ? 7.580 -42.927 4.371 1.00 78.44 76 GLU A N 1
ATOM 576 C CA . GLU A 1 76 ? 7.102 -41.770 5.113 1.00 78.44 76 GLU A CA 1
ATOM 577 C C . GLU A 1 76 ? 7.704 -41.766 6.521 1.00 78.44 76 GLU A C 1
ATOM 579 O O . GLU A 1 76 ? 7.474 -42.647 7.350 1.00 78.44 76 GLU A O 1
ATOM 584 N N . LYS A 1 77 ? 8.514 -40.746 6.805 1.00 77.00 77 LYS A N 1
ATOM 585 C CA . LYS A 1 77 ? 8.965 -40.473 8.166 1.00 77.00 77 LYS A CA 1
ATOM 586 C C . LYS A 1 77 ? 7.864 -39.689 8.860 1.00 77.00 77 LYS A C 1
ATOM 588 O O . LYS A 1 77 ? 7.641 -38.526 8.527 1.00 77.00 77 LYS A O 1
ATOM 593 N N . THR A 1 78 ? 7.207 -40.298 9.843 1.00 68.56 78 THR A N 1
ATOM 594 C CA . THR A 1 78 ? 6.301 -39.574 10.739 1.00 68.56 78 THR A CA 1
ATOM 595 C C . THR A 1 78 ? 7.061 -38.418 11.382 1.00 68.56 78 THR A C 1
ATOM 597 O O . TH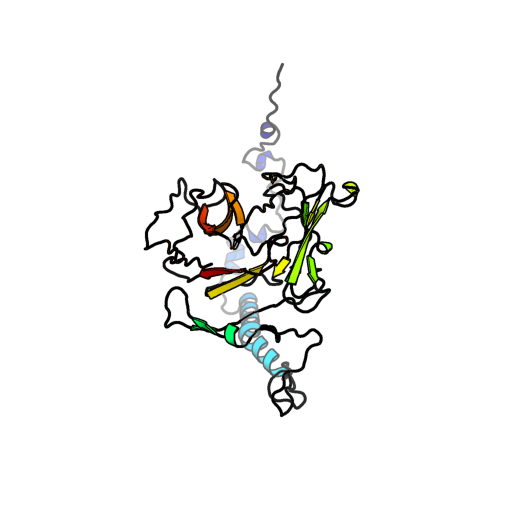R A 1 78 ? 8.052 -38.640 12.084 1.00 68.56 78 THR A O 1
ATOM 600 N N . GLN A 1 79 ? 6.615 -37.190 11.117 1.00 60.88 79 GLN A N 1
ATOM 601 C CA . GLN A 1 79 ? 7.176 -35.990 11.730 1.00 60.88 79 GLN A CA 1
ATOM 602 C C . GLN A 1 79 ? 7.078 -36.125 13.254 1.00 60.88 79 GLN A C 1
ATOM 604 O O . GLN A 1 79 ? 6.003 -36.359 13.804 1.00 60.88 79 GLN A O 1
ATOM 609 N N . THR A 1 80 ? 8.221 -36.041 13.934 1.00 62.94 80 THR A N 1
ATOM 610 C CA . THR A 1 80 ? 8.274 -36.108 15.397 1.00 62.94 80 THR A CA 1
ATOM 611 C C . THR A 1 80 ? 7.745 -34.806 15.983 1.00 62.94 80 THR A C 1
ATOM 613 O O . THR A 1 80 ? 8.075 -33.724 15.504 1.00 62.94 80 THR A O 1
ATOM 616 N N . THR A 1 81 ? 6.959 -34.889 17.054 1.00 59.50 81 THR A N 1
ATOM 617 C CA . THR A 1 81 ? 6.517 -33.699 17.791 1.00 59.50 81 THR A CA 1
ATOM 618 C C . THR A 1 81 ? 7.605 -33.141 18.714 1.00 59.50 81 THR A C 1
ATOM 620 O O . THR A 1 81 ? 7.347 -32.180 19.432 1.00 59.50 81 THR A O 1
ATOM 623 N N . GLN A 1 82 ? 8.797 -33.762 18.751 1.00 56.56 82 GLN A N 1
ATOM 624 C CA . GLN A 1 82 ? 9.897 -33.452 19.679 1.00 56.56 82 GLN A CA 1
ATOM 625 C C . GLN A 1 82 ? 9.443 -33.240 21.140 1.00 56.56 82 GLN A C 1
ATOM 627 O O . GLN A 1 82 ? 10.042 -32.474 21.886 1.00 56.56 82 GLN A O 1
ATOM 632 N N . GLY A 1 83 ? 8.381 -33.936 21.564 1.00 56.25 83 GLY A N 1
ATOM 633 C CA . GLY A 1 83 ? 7.843 -33.846 22.924 1.00 56.25 83 GLY A CA 1
ATOM 634 C C . GLY A 1 83 ? 6.815 -32.733 23.170 1.00 56.25 83 GLY A C 1
ATOM 635 O O . GLY A 1 83 ? 6.417 -32.555 24.318 1.00 56.25 83 GLY A O 1
ATOM 636 N N . GLY A 1 84 ? 6.357 -32.007 22.144 1.00 54.41 84 GLY A N 1
ATOM 637 C CA . GLY A 1 84 ? 5.285 -31.011 22.270 1.00 54.41 84 GLY A CA 1
ATOM 638 C C . GLY A 1 84 ? 3.904 -31.507 21.816 1.00 54.41 84 GLY A C 1
ATOM 639 O O . GLY A 1 84 ? 3.770 -32.556 21.179 1.00 54.41 84 GLY A O 1
ATOM 640 N N . PHE A 1 85 ? 2.857 -30.752 22.161 1.00 53.97 85 PHE A N 1
ATOM 641 C CA . PHE A 1 85 ? 1.496 -30.991 21.660 1.00 53.97 85 PHE A CA 1
ATOM 642 C C . PHE A 1 85 ? 1.362 -30.411 20.234 1.00 53.97 85 PHE A C 1
ATOM 644 O O . PHE A 1 85 ? 1.781 -29.283 20.001 1.00 53.97 85 PHE A O 1
ATOM 651 N N . ASN A 1 86 ? 0.764 -31.164 19.297 1.00 52.16 86 ASN A N 1
ATOM 652 C CA . ASN A 1 86 ? 0.634 -30.856 17.854 1.00 52.16 86 ASN A CA 1
ATOM 653 C C . ASN A 1 86 ? 1.949 -30.783 17.036 1.00 52.16 86 ASN A C 1
ATOM 655 O O . ASN A 1 86 ? 3.057 -30.709 17.570 1.00 52.16 86 ASN A O 1
ATOM 659 N N . LEU A 1 87 ? 1.810 -30.834 15.701 1.00 50.09 87 LEU A N 1
ATOM 660 C CA . LEU A 1 87 ? 2.889 -30.563 14.739 1.00 50.09 87 LEU A CA 1
ATOM 661 C C . LEU A 1 87 ? 3.437 -29.149 14.991 1.00 50.09 87 LEU A C 1
ATOM 663 O O . LEU A 1 87 ? 2.707 -28.177 14.826 1.00 50.09 87 LEU A O 1
ATOM 667 N N . GLY A 1 88 ? 4.699 -29.042 15.416 1.00 56.50 88 GLY A N 1
ATOM 668 C CA . GLY A 1 88 ? 5.353 -27.762 15.732 1.00 56.50 88 GLY A CA 1
ATOM 669 C C . GLY A 1 88 ? 5.681 -27.540 17.212 1.00 56.50 88 GLY A C 1
ATOM 670 O O . GLY A 1 88 ? 6.405 -26.603 17.522 1.00 56.50 88 GLY A O 1
ATOM 671 N N . GLY A 1 89 ? 5.218 -28.415 18.111 1.00 52.69 89 GLY A N 1
ATOM 672 C CA . GLY A 1 89 ? 5.676 -28.493 19.497 1.00 52.69 89 GLY A CA 1
ATOM 673 C C . GLY A 1 89 ? 5.433 -27.239 20.347 1.00 52.69 89 GLY A C 1
ATOM 674 O O . GLY A 1 89 ? 6.362 -26.496 20.646 1.00 52.69 89 GLY A O 1
ATOM 675 N N . ILE A 1 90 ? 4.199 -27.041 20.817 1.00 55.00 90 ILE A N 1
ATOM 676 C CA . ILE A 1 90 ? 3.919 -26.079 21.899 1.00 55.00 90 ILE A CA 1
ATOM 677 C C . ILE A 1 90 ? 4.270 -26.697 23.261 1.00 55.00 90 ILE A C 1
ATOM 679 O O . ILE A 1 90 ? 3.986 -27.875 23.512 1.00 55.00 90 ILE A O 1
ATOM 683 N N . ASN A 1 91 ? 4.896 -25.914 24.150 1.00 49.81 91 ASN A N 1
ATOM 684 C CA . ASN A 1 91 ? 5.122 -26.337 25.534 1.00 49.81 91 ASN A CA 1
ATOM 685 C C . ASN A 1 91 ? 3.763 -26.463 26.272 1.00 49.81 91 ASN A C 1
ATOM 687 O O . ASN A 1 91 ? 2.744 -25.936 25.818 1.00 49.81 91 ASN A O 1
ATOM 691 N N . GLY A 1 92 ? 3.738 -27.153 27.418 1.00 52.75 92 GLY A N 1
ATOM 692 C CA . GLY A 1 92 ? 2.519 -27.471 28.181 1.00 52.75 92 GLY A CA 1
ATOM 693 C C . GLY A 1 92 ? 1.661 -26.290 28.675 1.00 52.75 92 GLY A C 1
ATOM 694 O O . GLY A 1 92 ? 0.647 -26.539 29.321 1.00 52.75 92 GLY A O 1
ATOM 695 N N . THR A 1 93 ? 2.019 -25.033 28.391 1.00 61.62 93 THR A N 1
ATOM 696 C CA . THR A 1 93 ? 1.203 -23.837 28.677 1.00 61.62 93 THR A CA 1
ATOM 697 C C . THR A 1 93 ? 0.404 -23.339 27.465 1.00 61.62 93 THR A C 1
ATOM 699 O O . THR A 1 93 ? -0.377 -22.400 27.604 1.00 61.62 93 THR A O 1
ATOM 702 N N . GLY A 1 94 ? 0.569 -23.944 26.280 1.00 54.69 94 GLY A N 1
ATOM 703 C CA . GLY A 1 94 ? -0.103 -23.501 25.051 1.00 54.69 94 GLY A CA 1
ATOM 704 C C . GLY A 1 94 ? 0.490 -22.230 24.437 1.00 54.69 94 GLY A C 1
ATOM 705 O O . GLY A 1 94 ? -0.117 -21.633 23.551 1.00 54.69 94 GLY A O 1
ATOM 706 N N . GLN A 1 95 ? 1.669 -21.808 24.898 1.00 49.72 95 GLN A N 1
ATOM 707 C CA . GLN A 1 95 ? 2.385 -20.668 24.337 1.00 49.72 95 GLN A CA 1
ATOM 708 C C . GLN A 1 95 ? 2.956 -21.024 22.961 1.00 49.72 95 GLN A C 1
ATOM 710 O O . GLN A 1 95 ? 3.724 -21.977 22.815 1.00 49.72 95 GLN A O 1
ATOM 715 N N . ILE A 1 96 ? 2.574 -20.239 21.956 1.00 55.16 96 ILE A N 1
ATOM 716 C CA . ILE A 1 96 ? 3.201 -20.235 20.633 1.00 55.16 96 ILE A CA 1
ATOM 717 C C . ILE A 1 96 ? 4.605 -19.644 20.808 1.00 55.16 96 ILE A C 1
ATOM 719 O O . ILE A 1 96 ? 4.759 -18.648 21.516 1.00 55.16 96 ILE A O 1
ATOM 723 N N . ALA A 1 97 ? 5.624 -20.272 20.214 1.00 49.31 97 ALA A N 1
ATOM 724 C CA . ALA A 1 97 ? 6.986 -19.752 20.256 1.00 49.31 97 ALA A CA 1
ATOM 725 C C . ALA A 1 97 ? 7.011 -18.307 19.738 1.00 49.31 97 ALA A C 1
ATOM 727 O O . ALA A 1 97 ? 6.455 -18.012 18.680 1.00 49.31 97 ALA A O 1
ATOM 728 N N . ASP A 1 98 ? 7.636 -17.413 20.502 1.00 51.53 98 ASP A N 1
ATOM 729 C CA . ASP A 1 98 ? 7.816 -16.029 20.092 1.00 51.53 98 ASP A CA 1
ATOM 730 C C . ASP A 1 98 ? 8.869 -15.991 18.977 1.00 51.53 98 ASP A C 1
ATOM 732 O O . ASP A 1 98 ? 10.061 -16.173 19.233 1.00 51.53 98 ASP A O 1
ATOM 736 N N . ILE A 1 99 ? 8.424 -15.867 17.723 1.00 56.59 99 ILE A N 1
ATOM 737 C CA . ILE A 1 99 ? 9.330 -15.689 16.588 1.00 56.59 99 ILE A CA 1
ATOM 738 C C . ILE A 1 99 ? 9.928 -14.281 16.721 1.00 56.59 99 ILE A C 1
ATOM 740 O O . ILE A 1 99 ? 9.165 -13.313 16.807 1.00 56.59 99 ILE A O 1
ATOM 744 N N . PRO A 1 100 ? 11.266 -14.134 16.732 1.00 54.91 100 PRO A N 1
ATOM 745 C CA . PRO A 1 100 ? 11.900 -12.822 16.733 1.00 54.91 100 PRO A CA 1
ATOM 746 C C . PRO A 1 100 ? 11.320 -11.940 15.619 1.00 54.91 100 PRO A C 1
ATOM 748 O O . PRO A 1 100 ? 11.313 -12.340 14.457 1.00 54.91 100 PRO A O 1
ATOM 751 N N . GLY A 1 101 ? 10.822 -10.758 15.990 1.00 58.97 101 GLY A N 1
ATOM 752 C CA . GLY A 1 101 ? 10.176 -9.813 15.072 1.00 58.97 101 GLY A CA 1
ATOM 753 C C . GLY A 1 101 ? 8.646 -9.765 15.139 1.00 58.97 101 GLY A C 1
ATOM 754 O O . GLY A 1 101 ? 8.040 -9.064 14.345 1.00 58.97 101 GLY A O 1
ATOM 755 N N . ASN A 1 102 ? 8.015 -10.434 16.114 1.00 64.88 102 ASN A N 1
ATOM 756 C CA . ASN A 1 102 ? 6.580 -10.279 16.404 1.00 64.88 102 ASN A CA 1
ATOM 757 C C . ASN A 1 102 ? 5.640 -10.742 15.272 1.00 64.88 102 ASN A C 1
ATOM 759 O O . ASN A 1 102 ? 4.484 -10.333 15.195 1.00 64.88 102 ASN A O 1
ATOM 763 N N . TRP A 1 103 ? 6.128 -11.622 14.400 1.00 72.25 103 TRP A N 1
ATOM 764 C CA . TRP A 1 103 ? 5.425 -12.014 13.186 1.00 72.25 103 TRP A CA 1
ATOM 765 C C . TRP A 1 103 ? 4.298 -13.017 13.478 1.00 72.25 103 TRP A C 1
ATOM 767 O O . TRP A 1 103 ? 4.532 -14.202 13.720 1.00 72.25 103 TRP A O 1
ATOM 777 N N . GLY A 1 104 ? 3.057 -12.531 13.449 1.00 79.50 104 GLY A N 1
ATOM 778 C CA . GLY A 1 104 ? 1.826 -13.323 13.380 1.00 79.50 104 GLY A CA 1
ATOM 779 C C . GLY A 1 104 ? 0.870 -12.726 12.346 1.00 79.50 104 GLY A C 1
ATOM 780 O O . GLY A 1 104 ? 1.085 -11.598 11.916 1.00 79.50 104 GLY A O 1
ATOM 781 N N . LEU A 1 105 ? -0.159 -13.472 11.921 1.00 83.88 105 LEU A N 1
ATOM 782 C CA . LEU A 1 105 ? -1.136 -12.945 10.954 1.00 83.88 105 LEU A CA 1
ATOM 783 C C . LEU A 1 105 ? -1.833 -11.688 11.487 1.00 83.88 105 LEU A C 1
ATOM 785 O O . LEU A 1 105 ? -2.091 -10.766 10.732 1.00 83.88 105 LEU A O 1
ATOM 789 N N . ILE A 1 106 ? -2.128 -11.668 12.786 1.00 88.69 106 ILE A N 1
ATOM 790 C CA . ILE A 1 106 ? -2.653 -10.501 13.489 1.00 88.69 106 ILE A CA 1
ATOM 791 C C . ILE A 1 106 ? -1.502 -9.935 14.314 1.00 88.69 106 ILE A C 1
ATOM 793 O O . ILE A 1 106 ? -0.949 -10.660 15.151 1.00 88.69 106 ILE A O 1
ATOM 797 N N . ASP A 1 107 ? -1.158 -8.671 14.081 1.00 88.88 107 ASP A N 1
ATOM 798 C CA . ASP A 1 107 ? -0.166 -7.944 14.869 1.00 88.88 107 ASP A CA 1
ATOM 799 C C . ASP A 1 107 ? -0.535 -7.993 16.366 1.00 88.88 107 ASP A C 1
ATOM 801 O O . ASP A 1 107 ? -1.705 -7.915 16.764 1.00 88.88 107 ASP A O 1
ATOM 805 N N . ARG A 1 108 ? 0.465 -8.174 17.234 1.00 87.94 108 ARG A N 1
ATOM 806 C CA . ARG A 1 108 ? 0.233 -8.221 18.685 1.00 87.94 108 ARG A CA 1
ATOM 807 C C . ARG A 1 108 ? -0.205 -6.883 19.251 1.00 87.94 108 ARG A C 1
ATOM 809 O O . ARG A 1 108 ? -0.901 -6.883 20.268 1.00 87.94 108 ARG A O 1
ATOM 816 N N . ASP A 1 109 ? 0.182 -5.793 18.600 1.00 89.69 109 ASP A N 1
ATOM 817 C CA . ASP A 1 109 ? -0.202 -4.445 18.999 1.00 89.69 109 ASP A CA 1
ATOM 818 C C . ASP A 1 109 ? -1.613 -4.084 18.521 1.00 89.69 109 ASP A C 1
ATOM 820 O O . ASP A 1 109 ? -2.168 -3.076 18.963 1.00 89.69 109 ASP A O 1
ATOM 824 N N . THR A 1 110 ? -2.240 -4.927 17.688 1.00 90.88 110 THR A N 1
ATOM 825 C CA . THR A 1 110 ? -3.611 -4.696 17.241 1.00 90.88 110 THR A CA 1
ATOM 826 C C . THR A 1 110 ? -4.569 -4.676 18.438 1.00 90.88 110 THR A C 1
ATOM 828 O O . THR A 1 110 ? -4.660 -5.654 19.201 1.00 90.88 110 THR A O 1
ATOM 831 N N . PRO A 1 111 ? -5.347 -3.593 18.600 1.00 91.56 111 PRO A N 1
ATOM 832 C CA . PRO A 1 111 ? -6.245 -3.433 19.731 1.00 91.56 111 PRO A CA 1
ATOM 833 C C . PRO A 1 111 ? -7.391 -4.458 19.689 1.00 91.56 111 PRO A C 1
ATOM 835 O O . PRO A 1 111 ? -7.889 -4.836 18.626 1.00 91.56 111 PRO A O 1
ATOM 838 N N . LYS A 1 112 ? -7.835 -4.945 20.857 1.00 91.25 112 LYS A N 1
ATOM 839 C CA . LYS A 1 112 ? -8.796 -6.068 20.942 1.00 91.25 112 LYS A CA 1
ATOM 840 C C . LYS A 1 112 ? -10.168 -5.736 20.365 1.00 91.25 112 LYS A C 1
ATOM 842 O O . LYS A 1 112 ? -10.864 -6.633 19.896 1.00 91.25 112 LYS A O 1
ATOM 847 N N . GLU A 1 113 ? -10.543 -4.470 20.354 1.00 89.06 113 GLU A N 1
ATOM 848 C CA . GLU A 1 113 ? -11.742 -3.963 19.699 1.00 89.06 113 GLU A CA 1
ATOM 849 C C . GLU A 1 113 ? -11.720 -4.146 18.174 1.00 89.06 113 GLU A C 1
ATOM 851 O O . GLU A 1 113 ? -12.787 -4.300 17.585 1.00 89.06 113 GLU A O 1
ATOM 856 N N . ALA A 1 114 ? -10.545 -4.211 17.537 1.00 88.50 114 ALA A N 1
ATOM 857 C CA . ALA A 1 114 ? -10.419 -4.421 16.093 1.00 88.50 114 ALA A CA 1
ATOM 858 C C . ALA A 1 114 ? -10.580 -5.895 15.678 1.00 88.50 114 ALA A C 1
ATOM 860 O O . ALA A 1 114 ? -10.762 -6.189 14.500 1.00 88.50 114 ALA A O 1
ATOM 861 N N . TYR A 1 115 ? -10.576 -6.840 16.630 1.00 89.56 115 TYR A N 1
ATOM 862 C CA . TYR A 1 115 ? -10.654 -8.280 16.333 1.00 89.56 115 TYR A CA 1
ATOM 863 C C . TYR A 1 115 ? -12.014 -8.693 15.766 1.00 89.56 115 TYR A C 1
ATOM 865 O O . TYR A 1 115 ? -12.133 -9.735 15.118 1.00 89.56 115 TYR A O 1
ATOM 873 N N . THR A 1 116 ? -13.052 -7.898 16.028 1.00 91.25 116 THR A N 1
ATOM 874 C CA . THR A 1 116 ? -14.390 -8.133 15.495 1.00 91.25 116 THR A CA 1
ATOM 875 C C . THR A 1 116 ? -15.030 -6.829 15.069 1.00 91.25 116 THR A C 1
ATOM 877 O O . THR A 1 116 ? -15.048 -5.876 15.844 1.00 91.25 116 THR A O 1
ATOM 880 N N . LYS A 1 117 ? -15.651 -6.814 13.891 1.00 86.81 117 LYS A N 1
ATOM 881 C CA . LYS A 1 117 ? -16.342 -5.632 13.371 1.00 86.81 117 LYS A CA 1
ATOM 882 C C . LYS A 1 117 ? -17.680 -6.007 12.755 1.00 86.81 117 LYS A C 1
ATOM 884 O O . LYS A 1 117 ? -17.780 -7.009 12.056 1.00 86.81 117 LYS A O 1
ATOM 889 N N . SER A 1 118 ? -18.729 -5.234 13.019 1.00 85.44 118 SER A N 1
ATOM 890 C CA . SER A 1 118 ? -20.017 -5.451 12.349 1.00 85.44 118 SER A CA 1
ATOM 891 C C . SER A 1 118 ? -19.916 -5.073 10.873 1.00 85.44 118 SER A C 1
ATOM 893 O O . SER A 1 118 ? -19.244 -4.104 10.527 1.00 85.44 118 SER A O 1
ATOM 895 N N . SER A 1 119 ? -20.606 -5.804 9.998 1.00 81.44 119 SER A N 1
ATOM 896 C CA . SER A 1 119 ? -20.718 -5.401 8.596 1.00 81.44 119 SER A CA 1
ATOM 897 C C . SER A 1 119 ? -21.431 -4.055 8.467 1.00 81.44 119 SER A C 1
ATOM 899 O O . SER A 1 119 ? -22.443 -3.807 9.128 1.00 81.44 119 SER A O 1
ATOM 901 N N . TYR A 1 120 ? -20.941 -3.225 7.545 1.00 74.19 120 TYR A N 1
ATOM 902 C CA . TYR A 1 120 ? -21.596 -1.980 7.152 1.00 74.19 120 TYR A CA 1
ATOM 903 C C . TYR A 1 120 ? -22.915 -2.224 6.403 1.00 74.19 120 TYR A C 1
ATOM 905 O O . TYR A 1 120 ? -23.846 -1.432 6.522 1.00 74.19 120 TYR A O 1
ATOM 913 N N . LEU A 1 121 ? -23.029 -3.351 5.691 1.00 71.38 121 LEU A N 1
ATOM 914 C CA . LEU A 1 121 ? -24.235 -3.741 4.953 1.00 71.38 121 LEU A CA 1
ATOM 915 C C . LEU A 1 121 ? -25.299 -4.396 5.845 1.00 71.38 121 LEU A C 1
ATOM 917 O O . LEU A 1 121 ? -26.491 -4.146 5.677 1.00 71.38 121 LEU A O 1
ATOM 921 N N . ASN A 1 122 ? -24.889 -5.235 6.798 1.00 78.00 122 ASN A N 1
ATOM 922 C CA . ASN A 1 122 ? -25.801 -5.936 7.699 1.00 78.00 122 ASN A CA 1
ATOM 923 C C . ASN A 1 122 ? -25.250 -5.946 9.126 1.00 78.00 122 ASN A C 1
ATOM 925 O O . ASN A 1 122 ? -24.357 -6.718 9.456 1.00 78.00 122 ASN A O 1
ATOM 929 N N . LYS A 1 123 ? -25.835 -5.132 10.007 1.00 78.38 123 LYS A N 1
ATOM 930 C CA . LYS A 1 123 ? -25.352 -4.960 11.389 1.00 78.38 123 LYS A CA 1
ATOM 931 C C . LYS A 1 123 ? -25.337 -6.249 12.223 1.00 78.38 123 LYS A C 1
ATOM 933 O O . LYS A 1 123 ? -24.646 -6.290 13.242 1.00 78.38 123 LYS A O 1
ATOM 938 N N . ASN A 1 124 ? -26.091 -7.270 11.813 1.00 82.50 124 ASN A N 1
ATOM 939 C CA . ASN A 1 124 ? -26.121 -8.573 12.478 1.00 82.50 124 ASN A CA 1
ATOM 940 C C . ASN A 1 124 ? -24.951 -9.480 12.065 1.00 82.50 124 ASN A C 1
ATOM 942 O O . ASN A 1 124 ? -24.619 -10.405 12.806 1.00 82.50 124 ASN A O 1
ATOM 946 N N . ASP A 1 125 ? -24.317 -9.206 10.924 1.00 83.12 125 ASP A N 1
ATOM 947 C CA . ASP A 1 125 ? -23.145 -9.942 10.464 1.00 83.12 125 ASP A CA 1
ATOM 948 C C . ASP A 1 125 ? -21.899 -9.388 11.160 1.00 83.12 125 ASP A C 1
ATOM 950 O O . ASP A 1 125 ? -21.695 -8.172 11.241 1.00 83.12 125 ASP A O 1
ATOM 954 N N . LYS A 1 126 ? -21.058 -10.290 11.668 1.00 86.62 126 LYS A N 1
ATOM 955 C CA . LYS A 1 126 ? -19.789 -9.951 12.316 1.00 86.62 126 LYS A CA 1
ATOM 956 C C . LYS A 1 126 ? -18.625 -10.493 11.501 1.00 86.62 126 LYS A C 1
ATOM 958 O O . LYS A 1 126 ? -18.544 -11.694 11.255 1.00 86.62 126 LYS A O 1
ATOM 963 N N . TRP A 1 127 ? -17.717 -9.603 11.141 1.00 86.62 127 TRP A N 1
ATOM 964 C CA . TRP A 1 127 ? -16.410 -9.914 10.588 1.00 86.62 127 TRP A CA 1
ATOM 965 C C . TRP A 1 127 ? -15.428 -10.210 11.715 1.00 86.62 127 TRP A C 1
ATOM 967 O O . TRP A 1 127 ? -15.479 -9.581 12.775 1.00 86.62 127 TRP A O 1
ATOM 977 N N . VAL A 1 128 ? -14.546 -11.174 11.471 1.00 90.75 128 VAL A N 1
ATOM 978 C CA . VAL A 1 128 ? -13.424 -11.520 12.346 1.00 90.75 128 VAL A CA 1
ATOM 979 C C . VAL A 1 128 ? -12.154 -11.055 11.653 1.00 90.75 128 VAL A C 1
ATOM 981 O O . VAL A 1 128 ? -11.991 -11.294 10.456 1.00 90.75 128 VAL A O 1
ATOM 984 N N . LEU A 1 129 ? -11.275 -10.390 12.393 1.00 89.19 129 LEU A N 1
ATOM 985 C CA . LEU A 1 129 ? -9.974 -9.983 11.886 1.00 89.19 129 LEU A CA 1
ATOM 986 C C . LEU A 1 129 ? -9.125 -11.223 11.590 1.00 89.19 129 LEU A C 1
ATOM 988 O O . LEU A 1 129 ? -8.971 -12.092 12.447 1.00 89.19 129 LEU A O 1
ATOM 992 N N . VAL A 1 130 ? -8.587 -11.302 10.375 1.00 87.44 130 VAL A N 1
ATOM 993 C CA . VAL A 1 130 ? -7.750 -12.429 9.925 1.00 87.44 130 VAL A CA 1
ATOM 994 C C . VAL A 1 130 ? -6.319 -12.017 9.605 1.00 87.44 130 VAL A C 1
ATOM 996 O O . VAL A 1 130 ? -5.450 -12.883 9.545 1.00 87.44 130 VAL A O 1
ATOM 999 N N . PHE A 1 131 ? -6.081 -10.719 9.410 1.00 87.62 131 PHE A N 1
ATOM 1000 C CA . PHE A 1 131 ? -4.763 -10.152 9.174 1.00 87.62 131 PHE A CA 1
ATOM 1001 C C . PHE A 1 131 ? -4.712 -8.686 9.629 1.00 87.62 131 PHE A C 1
ATOM 1003 O O . PHE A 1 131 ? -5.688 -7.967 9.410 1.00 87.62 131 PHE A O 1
ATOM 1010 N N . SER A 1 132 ? -3.605 -8.250 10.228 1.00 89.69 132 SER A N 1
ATOM 1011 C CA . SER A 1 132 ? -3.323 -6.842 10.545 1.00 89.69 132 SER A CA 1
ATOM 1012 C C . SER A 1 132 ? -1.822 -6.586 10.652 1.00 89.69 132 SER A C 1
ATOM 1014 O O . SER A 1 132 ? -1.054 -7.489 10.981 1.00 89.69 132 SER A O 1
ATOM 1016 N N . ASP A 1 133 ? -1.424 -5.342 10.400 1.00 90.00 133 ASP A N 1
ATOM 1017 C CA . ASP A 1 133 ? -0.066 -4.845 10.602 1.00 90.00 133 ASP A CA 1
ATOM 1018 C C . ASP A 1 133 ? -0.158 -3.373 11.008 1.00 90.00 133 ASP A C 1
ATOM 1020 O O . ASP A 1 133 ? -0.683 -2.558 10.245 1.00 90.00 133 ASP A O 1
ATOM 1024 N N . GLU A 1 134 ? 0.304 -3.040 12.213 1.00 90.38 134 GLU A N 1
ATOM 1025 C CA . GLU A 1 134 ? 0.239 -1.669 12.734 1.00 90.38 134 GLU A CA 1
ATOM 1026 C C . GLU A 1 134 ? 1.501 -0.863 12.400 1.00 90.38 134 GLU A C 1
ATOM 1028 O O . GLU A 1 134 ? 1.561 0.338 12.655 1.00 90.38 134 GLU A O 1
ATOM 1033 N N . PHE A 1 135 ? 2.533 -1.502 11.832 1.00 91.75 135 PHE A N 1
ATOM 1034 C CA . PHE A 1 135 ? 3.808 -0.871 11.475 1.00 91.75 135 PHE A CA 1
ATOM 1035 C C . PHE A 1 135 ? 4.527 -0.169 12.648 1.00 91.75 135 PHE A C 1
ATOM 1037 O O . PHE A 1 135 ? 5.321 0.751 12.437 1.00 91.75 135 PHE A O 1
ATOM 1044 N N . ASN A 1 136 ? 4.299 -0.631 13.885 1.00 90.19 136 ASN A N 1
ATOM 1045 C CA . ASN A 1 136 ? 4.872 -0.049 15.108 1.00 90.19 136 ASN A CA 1
ATOM 1046 C C . ASN A 1 136 ? 6.370 -0.304 15.299 1.00 90.19 136 ASN A C 1
ATOM 1048 O O . ASN A 1 136 ? 7.035 0.418 16.043 1.00 90.19 136 ASN A O 1
ATOM 1052 N N . GLN A 1 137 ? 6.918 -1.324 14.641 1.00 89.12 137 GLN A N 1
ATOM 1053 C CA . GLN A 1 137 ? 8.350 -1.584 14.673 1.00 89.12 137 GLN A CA 1
ATOM 1054 C C . GLN A 1 137 ? 9.067 -0.644 13.706 1.00 89.12 137 GLN A C 1
ATOM 1056 O O . GLN A 1 137 ? 8.952 -0.821 12.498 1.00 89.12 137 GLN A O 1
ATOM 1061 N N . ASP A 1 138 ? 9.832 0.311 14.231 1.00 92.31 138 ASP A N 1
ATOM 1062 C CA . ASP A 1 138 ? 10.632 1.248 13.437 1.00 92.31 138 ASP A CA 1
ATOM 1063 C C . ASP A 1 138 ? 11.777 0.563 12.674 1.00 92.31 138 ASP A C 1
ATOM 1065 O O . ASP A 1 138 ? 12.392 -0.397 13.146 1.00 92.31 138 ASP A O 1
ATOM 1069 N N . GLY A 1 139 ? 12.109 1.118 11.508 1.00 92.69 139 GLY A N 1
ATOM 1070 C CA . GLY A 1 139 ? 13.257 0.710 10.703 1.00 92.69 139 GLY A CA 1
ATOM 1071 C C . GLY A 1 139 ? 13.081 -0.624 9.983 1.00 92.69 139 GLY A C 1
ATOM 1072 O O . GLY A 1 139 ? 14.085 -1.241 9.625 1.00 92.69 139 GLY A O 1
ATOM 1073 N N . ARG A 1 140 ? 11.841 -1.083 9.759 1.00 92.44 140 ARG A N 1
ATOM 1074 C CA . ARG A 1 140 ? 11.588 -2.241 8.893 1.00 92.44 140 ARG A CA 1
ATOM 1075 C C . ARG A 1 140 ? 12.095 -1.947 7.485 1.00 92.44 140 ARG A C 1
ATOM 1077 O O . ARG A 1 140 ? 11.954 -0.833 6.968 1.00 92.44 140 ARG A O 1
ATOM 1084 N N . SER A 1 141 ? 12.704 -2.974 6.908 1.00 92.12 141 SER A N 1
ATOM 1085 C CA . SER A 1 141 ? 13.122 -3.031 5.517 1.00 92.12 141 SER A CA 1
ATOM 1086 C C . SER A 1 141 ? 12.094 -3.851 4.756 1.00 92.12 141 SER A C 1
ATOM 1088 O O . SER A 1 141 ? 11.615 -4.858 5.266 1.00 92.12 141 SER A O 1
ATOM 1090 N N . PHE A 1 142 ? 11.772 -3.417 3.544 1.00 93.38 142 PHE A N 1
ATOM 1091 C CA . PHE A 1 142 ? 10.838 -4.111 2.665 1.00 93.38 142 PHE A CA 1
ATOM 1092 C C . PHE A 1 142 ? 11.526 -4.593 1.388 1.00 93.38 142 PHE A C 1
ATOM 1094 O O . PHE A 1 142 ? 10.864 -4.824 0.387 1.00 93.38 142 PHE A O 1
ATOM 1101 N N . TYR A 1 143 ? 12.854 -4.728 1.378 1.00 93.69 143 TYR A N 1
ATOM 1102 C CA . TYR A 1 143 ? 13.528 -5.359 0.244 1.00 93.69 143 TYR A CA 1
ATOM 1103 C C . TYR A 1 143 ? 13.052 -6.810 0.073 1.00 93.69 143 TYR A C 1
ATOM 1105 O O . TYR A 1 143 ? 12.578 -7.419 1.039 1.00 93.69 143 TYR A O 1
ATOM 1113 N N . PRO A 1 144 ? 13.188 -7.391 -1.131 1.00 89.38 144 PRO A N 1
ATOM 1114 C CA . PRO A 1 144 ? 12.764 -8.762 -1.369 1.00 89.38 144 PRO A CA 1
ATOM 1115 C C . PRO A 1 144 ? 13.347 -9.760 -0.360 1.00 89.38 144 PRO A C 1
ATOM 1117 O O . PRO A 1 144 ? 14.557 -9.990 -0.319 1.00 89.38 144 PRO A O 1
ATOM 1120 N N . GLY A 1 145 ? 12.465 -10.362 0.443 1.00 85.19 145 GLY A N 1
ATOM 1121 C CA . GLY A 1 145 ? 12.803 -11.338 1.485 1.00 85.19 145 GLY A CA 1
ATOM 1122 C C . GLY A 1 145 ? 13.086 -10.775 2.886 1.00 85.19 145 GLY A C 1
ATOM 1123 O O . GLY A 1 145 ? 13.298 -11.575 3.798 1.00 85.19 145 GLY A O 1
ATOM 1124 N N . ASP A 1 146 ? 13.067 -9.453 3.081 1.00 89.38 146 ASP A N 1
ATOM 1125 C CA . ASP A 1 146 ? 13.346 -8.826 4.385 1.00 89.38 146 ASP A CA 1
ATOM 1126 C C . ASP A 1 146 ? 12.126 -8.792 5.320 1.00 89.38 146 ASP A C 1
ATOM 1128 O O . ASP A 1 146 ? 12.286 -8.801 6.543 1.00 89.38 146 ASP A O 1
ATOM 1132 N N . ASP A 1 147 ? 10.915 -8.779 4.762 1.00 89.94 147 ASP A N 1
ATOM 1133 C CA . ASP A 1 147 ? 9.657 -8.755 5.508 1.00 89.94 147 ASP A CA 1
ATOM 1134 C C . ASP A 1 147 ? 8.755 -9.929 5.074 1.00 89.94 147 ASP A C 1
ATOM 1136 O O . ASP A 1 147 ? 8.676 -10.253 3.886 1.00 89.94 147 ASP A O 1
ATOM 1140 N N . PRO A 1 148 ? 8.099 -10.630 6.018 1.00 84.19 148 PRO A N 1
ATOM 1141 C CA . PRO A 1 148 ? 7.335 -11.838 5.707 1.00 84.19 148 PRO A CA 1
ATOM 1142 C C . PRO A 1 148 ? 5.989 -11.567 5.022 1.00 84.19 148 PRO A C 1
ATOM 1144 O O . PRO A 1 148 ? 5.376 -12.506 4.503 1.00 84.19 148 PRO A O 1
ATOM 1147 N N . TYR A 1 149 ? 5.492 -10.328 5.057 1.00 85.62 149 TYR A N 1
ATOM 1148 C CA . TYR A 1 149 ? 4.164 -9.970 4.555 1.00 85.62 149 TYR A CA 1
ATOM 1149 C C . TYR A 1 149 ? 4.227 -8.997 3.392 1.00 85.62 149 TYR A C 1
ATOM 1151 O O . TYR A 1 149 ? 3.435 -9.133 2.455 1.00 85.62 149 TYR A O 1
ATOM 1159 N N . TRP A 1 150 ? 5.162 -8.054 3.437 1.00 88.50 150 TRP A N 1
ATOM 1160 C CA . TRP A 1 150 ? 5.278 -6.957 2.489 1.00 88.50 150 TRP A CA 1
ATOM 1161 C C . TRP A 1 150 ? 6.597 -7.026 1.724 1.00 88.50 150 TRP A C 1
ATOM 1163 O O . TRP A 1 150 ? 7.636 -7.358 2.272 1.00 88.50 150 TRP A O 1
ATOM 1173 N N . GLU A 1 151 ? 6.576 -6.656 0.455 1.00 88.31 151 GLU A N 1
ATOM 1174 C CA . GLU A 1 151 ? 7.775 -6.466 -0.354 1.00 88.31 151 GLU A CA 1
ATOM 1175 C C . GLU A 1 151 ? 7.626 -5.189 -1.163 1.00 88.31 151 GLU A C 1
ATOM 1177 O O . GLU A 1 151 ? 6.607 -4.954 -1.813 1.00 88.31 151 GLU A O 1
ATOM 1182 N N . ALA A 1 152 ? 8.642 -4.344 -1.088 1.00 91.44 152 ALA A N 1
ATOM 1183 C CA . ALA A 1 152 ? 8.767 -3.161 -1.897 1.00 91.44 152 ALA A CA 1
ATOM 1184 C C . ALA A 1 152 ? 9.259 -3.541 -3.289 1.00 91.44 152 ALA A C 1
ATOM 1186 O O . ALA A 1 152 ? 10.217 -4.300 -3.446 1.00 91.44 152 ALA A O 1
ATOM 1187 N N . VAL A 1 153 ? 8.589 -3.006 -4.303 1.00 89.94 153 VAL A N 1
ATOM 1188 C CA . VAL A 1 153 ? 8.928 -3.294 -5.694 1.00 89.94 153 VAL A CA 1
ATOM 1189 C C . VAL A 1 153 ? 10.082 -2.428 -6.182 1.00 89.94 153 VAL A C 1
ATOM 1191 O O . VAL A 1 153 ? 10.278 -1.304 -5.723 1.00 89.94 153 VAL A O 1
ATOM 1194 N N . ASP A 1 154 ? 10.808 -2.972 -7.154 1.00 92.38 154 ASP A N 1
ATOM 1195 C CA . ASP A 1 154 ? 11.892 -2.314 -7.878 1.00 92.38 154 ASP A CA 1
ATOM 1196 C C . ASP A 1 154 ? 11.518 -2.255 -9.370 1.00 92.38 154 ASP A C 1
ATOM 1198 O O . ASP A 1 154 ? 11.761 -3.208 -10.120 1.00 92.38 154 ASP A O 1
ATOM 1202 N N . LEU A 1 155 ? 10.785 -1.213 -9.787 1.00 92.44 155 LEU A N 1
ATOM 1203 C CA . LEU A 1 155 ? 10.245 -1.118 -11.151 1.00 92.44 155 LEU A CA 1
ATOM 1204 C C . LEU A 1 155 ? 9.934 0.309 -11.617 1.00 92.44 155 LEU A C 1
ATOM 1206 O O . LEU A 1 155 ? 9.603 1.194 -10.831 1.00 92.44 155 LEU A O 1
ATOM 1210 N N . HIS A 1 156 ? 9.915 0.490 -12.942 1.00 89.06 156 HIS A N 1
ATOM 1211 C CA . HIS A 1 156 ? 9.243 1.613 -13.603 1.00 89.06 156 HIS A CA 1
ATOM 1212 C C . HIS A 1 156 ? 7.868 1.188 -14.108 1.00 89.06 156 HIS A C 1
ATOM 1214 O O . HIS A 1 156 ? 7.750 0.249 -14.906 1.00 89.06 156 HIS A O 1
ATOM 1220 N N . TYR A 1 157 ? 6.826 1.898 -13.680 1.00 78.00 157 TYR A N 1
ATOM 1221 C CA . TYR A 1 157 ? 5.469 1.643 -14.146 1.00 78.00 157 TYR A CA 1
ATOM 1222 C C . TYR A 1 157 ? 5.247 2.323 -15.508 1.00 78.00 157 TYR A C 1
ATOM 1224 O O . TYR A 1 157 ? 4.740 3.436 -15.645 1.00 78.00 157 TYR A O 1
ATOM 1232 N N . TRP A 1 158 ? 5.674 1.636 -16.567 1.00 73.38 158 TRP A N 1
ATOM 1233 C CA . TRP A 1 158 ? 5.650 2.155 -17.938 1.00 73.38 158 TRP A CA 1
ATOM 1234 C C . TRP A 1 158 ? 4.235 2.336 -18.513 1.00 73.38 158 TRP A C 1
ATOM 1236 O O . TRP A 1 158 ? 4.064 3.104 -19.456 1.00 73.38 158 TRP A O 1
ATOM 1246 N N . GLY A 1 159 ? 3.225 1.648 -17.965 1.00 63.25 159 GLY A N 1
ATOM 1247 C CA . GLY A 1 159 ? 1.838 1.723 -18.443 1.00 63.25 159 GLY A CA 1
ATOM 1248 C C . GLY A 1 159 ? 1.222 3.120 -18.310 1.00 63.25 159 GLY A C 1
ATOM 12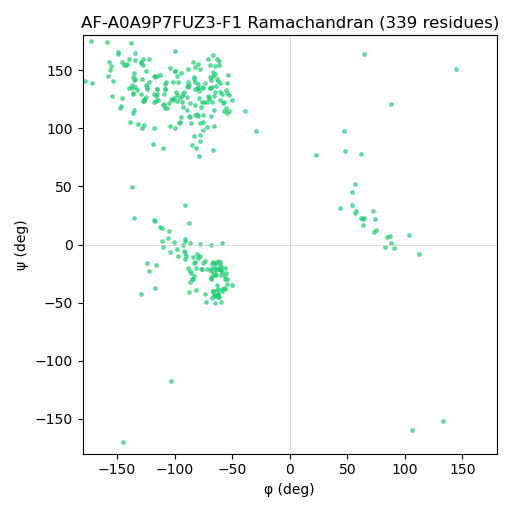49 O O . GLY A 1 159 ? 0.471 3.549 -19.185 1.00 63.25 159 GLY A O 1
ATOM 1250 N N . THR A 1 160 ? 1.593 3.847 -17.256 1.00 60.31 160 THR A N 1
ATOM 1251 C CA . THR A 1 160 ? 1.201 5.239 -16.968 1.00 60.31 160 THR A CA 1
ATOM 1252 C C . THR A 1 160 ? 2.318 6.238 -17.262 1.00 60.31 160 THR A C 1
ATOM 1254 O O . THR A 1 160 ? 2.074 7.444 -17.265 1.00 60.31 160 THR A O 1
ATOM 1257 N N . ASN A 1 161 ? 3.513 5.741 -17.603 1.00 72.69 161 ASN A N 1
ATOM 1258 C CA . ASN A 1 161 ? 4.712 6.529 -17.869 1.00 72.69 161 ASN A CA 1
ATOM 1259 C C . ASN A 1 161 ? 5.087 7.426 -16.678 1.00 72.69 161 ASN A C 1
ATOM 1261 O O . ASN A 1 161 ? 5.286 8.636 -16.835 1.00 72.69 161 ASN A O 1
ATOM 1265 N N . ASP A 1 162 ? 5.174 6.800 -15.502 1.00 73.38 162 ASP A N 1
ATOM 1266 C CA . ASP A 1 162 ? 5.538 7.442 -14.237 1.00 73.38 162 ASP A CA 1
ATOM 1267 C C . ASP A 1 162 ? 6.868 8.203 -14.358 1.00 73.38 162 ASP A C 1
ATOM 1269 O O . ASP A 1 162 ? 7.774 7.814 -15.108 1.00 73.38 162 ASP A O 1
ATOM 1273 N N . LEU A 1 163 ? 6.983 9.322 -13.640 1.00 79.44 163 LEU A N 1
ATOM 1274 C CA . LEU A 1 163 ? 8.203 10.142 -13.631 1.00 79.44 163 LEU A CA 1
ATOM 1275 C C . LEU A 1 163 ? 9.255 9.582 -12.667 1.00 79.44 163 LEU A C 1
ATOM 1277 O O . LEU A 1 163 ? 10.425 9.987 -12.706 1.00 79.44 163 LEU A O 1
ATOM 1281 N N . GLU A 1 164 ? 8.818 8.688 -11.792 1.00 82.81 164 GLU A N 1
ATOM 1282 C CA . GLU A 1 164 ? 9.579 8.019 -10.766 1.00 82.81 164 GLU A CA 1
ATOM 1283 C C . GLU A 1 164 ? 9.917 6.569 -11.114 1.00 82.81 164 GLU A C 1
ATOM 1285 O O . GLU A 1 164 ? 9.196 5.866 -11.821 1.00 82.81 164 GLU A O 1
ATOM 1290 N N . TRP A 1 165 ? 11.031 6.113 -10.553 1.00 91.50 165 TRP A N 1
ATOM 1291 C CA . TRP A 1 165 ? 11.302 4.696 -10.361 1.00 91.50 165 TRP A CA 1
ATOM 1292 C C . TRP A 1 165 ? 10.802 4.287 -8.967 1.00 91.50 165 TRP A C 1
ATOM 1294 O O . TRP A 1 165 ? 11.116 4.968 -7.985 1.00 91.50 165 TRP A O 1
ATOM 1304 N N . TYR A 1 166 ? 10.038 3.202 -8.845 1.00 92.31 166 TYR A N 1
ATOM 1305 C CA . TYR A 1 166 ? 9.746 2.620 -7.534 1.00 92.31 166 TYR A CA 1
ATOM 1306 C C . TYR A 1 166 ? 10.975 1.849 -7.075 1.00 92.31 166 TYR A C 1
ATOM 1308 O O . TYR A 1 166 ? 11.406 0.924 -7.754 1.00 92.31 166 TYR A O 1
ATOM 1316 N N . ASP A 1 167 ? 11.550 2.267 -5.954 1.00 93.75 167 ASP A N 1
ATOM 1317 C CA . ASP A 1 167 ? 12.787 1.741 -5.391 1.00 93.75 167 ASP A CA 1
ATOM 1318 C C . ASP A 1 167 ? 12.523 1.275 -3.947 1.00 93.75 167 ASP A C 1
ATOM 1320 O O . ASP A 1 167 ? 11.930 2.030 -3.162 1.00 93.75 167 ASP A O 1
ATOM 1324 N N . PRO A 1 168 ? 12.984 0.077 -3.542 1.00 94.69 168 PRO A N 1
ATOM 1325 C CA . PRO A 1 168 ? 12.774 -0.428 -2.186 1.00 94.69 168 PRO A CA 1
ATOM 1326 C C . PRO A 1 168 ? 13.296 0.488 -1.070 1.00 94.69 168 PRO A C 1
ATOM 1328 O O . PRO A 1 168 ? 12.732 0.503 0.024 1.00 94.69 168 PRO A O 1
ATOM 1331 N N . SER A 1 169 ? 14.314 1.320 -1.329 1.00 93.50 169 SER A N 1
ATOM 1332 C CA . SER A 1 169 ? 14.795 2.334 -0.374 1.00 93.50 169 SER A CA 1
ATOM 1333 C C . SER A 1 169 ? 13.770 3.426 -0.054 1.00 93.50 169 SER A C 1
ATOM 1335 O O . SER A 1 169 ? 13.941 4.155 0.925 1.00 93.50 169 SER A O 1
ATOM 1337 N N . GLY A 1 170 ? 12.719 3.559 -0.865 1.00 89.56 170 GLY A N 1
ATOM 1338 C CA . GLY A 1 170 ? 11.616 4.486 -0.644 1.00 89.56 170 GLY A CA 1
ATOM 1339 C C . GLY A 1 170 ? 10.608 4.016 0.406 1.00 89.56 170 GLY A C 1
ATOM 1340 O O . GLY A 1 170 ? 9.756 4.817 0.785 1.00 89.56 170 GLY A O 1
ATOM 1341 N N . ALA A 1 171 ? 10.681 2.767 0.883 1.00 93.50 171 ALA A N 1
ATOM 1342 C CA . ALA A 1 171 ? 9.749 2.202 1.858 1.00 93.50 171 ALA A CA 1
ATOM 1343 C C . ALA A 1 171 ? 10.447 1.842 3.180 1.00 93.50 171 ALA A C 1
ATOM 1345 O O . ALA A 1 171 ? 11.437 1.114 3.202 1.00 93.50 171 ALA A O 1
ATOM 1346 N N . THR A 1 172 ? 9.915 2.319 4.305 1.00 94.81 172 THR A N 1
ATOM 1347 C CA . THR A 1 172 ? 10.367 1.921 5.650 1.00 94.81 172 THR A CA 1
ATOM 1348 C C . THR A 1 172 ? 9.278 2.188 6.685 1.00 94.81 172 THR A C 1
ATOM 1350 O O . THR A 1 172 ? 8.257 2.788 6.365 1.00 94.81 172 THR A O 1
ATOM 1353 N N . THR A 1 173 ? 9.469 1.781 7.933 1.00 94.00 173 THR A N 1
ATOM 1354 C CA . THR A 1 173 ? 8.592 2.162 9.046 1.00 94.00 173 THR A CA 1
ATOM 1355 C C . THR A 1 173 ? 9.278 3.163 9.961 1.00 94.00 173 THR A C 1
ATOM 1357 O O . THR A 1 173 ? 10.473 3.068 10.244 1.00 94.00 173 THR A O 1
ATOM 1360 N N . SER A 1 174 ? 8.528 4.156 10.425 1.00 92.00 174 SER A N 1
ATOM 1361 C CA . SER A 1 174 ? 8.988 5.058 11.484 1.00 92.00 174 SER A CA 1
ATOM 1362 C C . SER A 1 174 ? 7.811 5.721 12.188 1.00 92.00 174 SER A C 1
ATOM 1364 O O . SER A 1 174 ? 6.817 6.082 11.545 1.00 92.00 174 SER A O 1
ATOM 1366 N N . ASN A 1 175 ? 7.951 5.936 13.497 1.00 87.44 175 ASN A N 1
ATOM 1367 C CA . ASN A 1 175 ? 6.959 6.599 14.342 1.00 87.44 175 ASN A CA 1
ATOM 1368 C C . ASN A 1 175 ? 5.572 5.940 14.239 1.00 87.44 175 ASN A C 1
ATOM 1370 O O . ASN A 1 175 ? 4.570 6.636 14.075 1.00 87.44 175 ASN A O 1
ATOM 1374 N N . GLY A 1 176 ? 5.520 4.606 14.284 1.00 87.00 176 GLY A N 1
ATOM 1375 C CA . GLY A 1 176 ? 4.254 3.864 14.280 1.00 87.00 176 GLY A CA 1
ATOM 1376 C C . GLY A 1 176 ? 3.511 3.857 12.945 1.00 87.00 176 GLY A C 1
ATOM 1377 O O . GLY A 1 176 ? 2.286 3.854 12.925 1.00 87.00 176 GLY A O 1
ATOM 1378 N N . SER A 1 177 ? 4.224 3.962 11.820 1.00 84.38 177 SER A N 1
ATOM 1379 C CA . SER A 1 177 ? 3.592 3.962 10.497 1.00 84.38 177 SER A CA 1
ATOM 1380 C C . SER A 1 177 ? 4.541 3.506 9.394 1.00 84.38 177 SER A C 1
ATOM 1382 O O . SER A 1 177 ? 5.748 3.761 9.448 1.00 84.38 177 SER A O 1
ATOM 1384 N N . LEU A 1 178 ? 3.973 2.900 8.351 1.00 88.69 178 LEU A N 1
ATOM 1385 C CA . LEU A 1 178 ? 4.627 2.740 7.056 1.00 88.69 178 LEU A CA 1
ATOM 1386 C C . LEU A 1 178 ? 4.848 4.118 6.416 1.00 88.69 178 LEU A C 1
ATOM 1388 O O . LEU A 1 178 ? 3.937 4.944 6.334 1.00 88.69 178 LEU A O 1
ATOM 1392 N N . LYS A 1 179 ? 6.065 4.359 5.936 1.00 84.56 179 LYS A N 1
ATOM 1393 C CA . LYS A 1 179 ? 6.475 5.555 5.206 1.00 84.56 179 LYS A CA 1
ATOM 1394 C C . LYS A 1 179 ? 6.880 5.171 3.795 1.00 84.56 179 LYS A C 1
ATOM 1396 O O . LYS A 1 179 ? 7.802 4.382 3.606 1.00 84.56 179 LYS A O 1
ATOM 1401 N N . LEU A 1 180 ? 6.220 5.795 2.827 1.00 82.75 180 LEU A N 1
ATOM 1402 C CA . LEU A 1 180 ? 6.605 5.769 1.423 1.00 82.75 180 LEU A CA 1
ATOM 1403 C C . LEU A 1 180 ? 7.099 7.166 1.052 1.00 82.75 180 LEU A C 1
ATOM 1405 O O . LEU A 1 180 ? 6.380 8.154 1.216 1.00 82.75 180 LEU A O 1
ATOM 1409 N N . LYS A 1 181 ? 8.353 7.264 0.622 1.00 80.56 181 LYS A N 1
ATOM 1410 C CA . LYS A 1 181 ? 9.031 8.532 0.359 1.00 80.56 181 LYS A CA 1
ATOM 1411 C C . LYS A 1 181 ? 9.176 8.747 -1.140 1.00 80.56 181 LYS A C 1
ATOM 1413 O O . LYS A 1 181 ? 9.922 8.020 -1.782 1.00 80.56 181 LYS A O 1
ATOM 1418 N N . LEU A 1 182 ? 8.553 9.807 -1.649 1.00 78.75 182 LEU A N 1
ATOM 1419 C CA . LEU A 1 182 ? 8.842 10.359 -2.970 1.00 78.75 182 LEU A CA 1
ATOM 1420 C C . LEU A 1 182 ? 9.960 11.401 -2.856 1.00 78.75 182 LEU A C 1
ATOM 1422 O O . LEU A 1 182 ? 9.860 12.345 -2.068 1.00 78.75 182 LEU A O 1
ATOM 1426 N N . GLU A 1 183 ? 11.016 11.264 -3.649 1.00 77.38 183 GLU A N 1
ATOM 1427 C CA . GLU A 1 183 ? 12.092 12.249 -3.707 1.00 77.38 183 GLU A CA 1
ATOM 1428 C C . GLU A 1 183 ? 12.681 12.421 -5.105 1.00 77.38 183 GLU A C 1
ATOM 1430 O O . GLU A 1 183 ? 12.655 11.520 -5.941 1.00 77.38 183 GLU A O 1
ATOM 1435 N N . ARG A 1 184 ? 13.244 13.605 -5.355 1.00 80.81 184 ARG A N 1
ATOM 1436 C CA . ARG A 1 184 ? 14.011 13.878 -6.569 1.00 80.81 184 ARG A CA 1
ATOM 1437 C C . ARG A 1 184 ? 15.431 13.336 -6.421 1.00 80.81 184 ARG A C 1
ATOM 1439 O O . ARG A 1 184 ? 16.086 13.591 -5.411 1.00 80.81 184 ARG A O 1
ATOM 1446 N N . VAL A 1 185 ? 15.932 12.663 -7.450 1.00 86.44 185 VAL A N 1
ATOM 1447 C CA . VAL A 1 185 ? 17.313 12.171 -7.491 1.00 86.44 185 VAL A CA 1
ATOM 1448 C C . VAL A 1 185 ? 18.241 13.257 -8.044 1.00 86.44 185 VAL A C 1
ATOM 1450 O O . VAL A 1 185 ? 17.904 13.948 -9.003 1.00 86.44 185 VAL A O 1
ATOM 1453 N N . LEU A 1 186 ? 19.416 13.421 -7.424 1.00 87.81 186 LEU A N 1
ATOM 1454 C CA . LEU A 1 186 ? 20.401 14.445 -7.807 1.00 87.81 186 LEU A CA 1
ATOM 1455 C C . LEU A 1 186 ? 21.008 14.202 -9.193 1.00 87.81 186 LEU A C 1
ATOM 1457 O O . LEU A 1 186 ? 21.219 15.146 -9.949 1.00 87.81 186 LEU A O 1
ATOM 1461 N N . ASP A 1 187 ? 21.294 12.940 -9.504 1.00 91.06 187 ASP A N 1
ATOM 1462 C CA . ASP A 1 187 ? 21.826 12.509 -10.791 1.00 91.06 187 ASP A CA 1
ATOM 1463 C C . ASP A 1 187 ? 20.934 11.394 -11.359 1.00 91.06 187 ASP A C 1
ATOM 1465 O O . ASP A 1 187 ? 21.024 10.250 -10.895 1.00 91.06 187 ASP A O 1
ATOM 1469 N N . PRO A 1 188 ? 20.073 11.710 -12.347 1.00 90.81 188 PRO A N 1
ATOM 1470 C CA . PRO A 1 188 ? 19.193 10.734 -12.984 1.00 90.81 188 PRO A CA 1
ATOM 1471 C C . PRO A 1 188 ? 19.929 9.524 -13.565 1.00 90.81 188 PRO A C 1
ATOM 1473 O O . PRO A 1 188 ? 19.335 8.451 -13.658 1.00 90.81 188 PRO A O 1
ATOM 1476 N N . ALA A 1 189 ? 21.216 9.645 -13.915 1.00 91.25 189 ALA A N 1
ATOM 1477 C CA . ALA A 1 189 ? 21.994 8.518 -14.430 1.00 91.25 189 ALA A CA 1
ATOM 1478 C C . ALA A 1 189 ? 22.081 7.352 -13.426 1.00 91.25 189 ALA A C 1
ATOM 1480 O O . ALA A 1 189 ? 22.198 6.200 -13.838 1.00 91.25 189 ALA A O 1
ATOM 1481 N N . ASN A 1 190 ? 21.957 7.634 -12.124 1.00 90.75 190 ASN A N 1
ATOM 1482 C CA . ASN A 1 190 ? 21.962 6.627 -11.056 1.00 90.75 190 ASN A CA 1
ATOM 1483 C C . ASN A 1 190 ? 20.561 6.103 -10.700 1.00 90.75 190 ASN A C 1
ATOM 1485 O O . ASN A 1 190 ? 20.424 5.326 -9.762 1.00 90.75 190 ASN A O 1
ATOM 1489 N N . ASN A 1 191 ? 19.525 6.542 -11.412 1.00 92.88 191 ASN A N 1
ATOM 1490 C CA . ASN A 1 191 ? 18.132 6.184 -11.164 1.00 92.88 191 ASN A CA 1
ATOM 1491 C C . ASN A 1 191 ? 17.421 5.889 -12.486 1.00 92.88 191 ASN A C 1
ATOM 1493 O O . ASN A 1 191 ? 16.381 6.460 -12.803 1.00 92.88 191 ASN A O 1
ATOM 1497 N N . HIS A 1 192 ? 18.042 5.045 -13.312 1.00 93.81 192 HIS A N 1
ATOM 1498 C CA . HIS A 1 192 ? 17.455 4.585 -14.573 1.00 93.81 192 HIS A CA 1
ATOM 1499 C C . HIS A 1 192 ? 17.074 5.726 -15.541 1.00 93.81 192 HIS A C 1
ATOM 1501 O O . HIS A 1 192 ? 16.164 5.587 -16.353 1.00 93.81 192 HIS A O 1
ATOM 1507 N N . ASN A 1 193 ? 17.788 6.858 -15.478 1.00 92.25 193 ASN A N 1
ATOM 1508 C CA . ASN A 1 193 ? 17.506 8.104 -16.204 1.00 92.25 193 ASN A CA 1
ATOM 1509 C C . ASN A 1 193 ? 16.173 8.787 -15.840 1.00 92.25 193 ASN A C 1
ATOM 1511 O O . ASN A 1 193 ? 15.729 9.679 -16.566 1.00 92.25 193 ASN A O 1
ATOM 1515 N N . LEU A 1 194 ? 15.559 8.425 -14.711 1.00 88.31 194 LEU A N 1
ATOM 1516 C CA . LEU A 1 194 ? 14.369 9.072 -14.165 1.00 88.31 194 LEU A CA 1
ATOM 1517 C C . LEU A 1 194 ? 14.743 10.083 -13.078 1.00 88.31 194 LEU A C 1
ATOM 1519 O O . LEU A 1 194 ? 15.702 9.911 -12.322 1.00 88.31 194 LEU A O 1
ATOM 1523 N N . SER A 1 195 ? 13.981 11.174 -13.010 1.00 88.38 195 SER A N 1
ATOM 1524 C CA . SER A 1 195 ? 14.289 12.310 -12.127 1.00 88.38 195 SER A CA 1
ATOM 1525 C C . SER A 1 195 ? 13.798 12.117 -10.694 1.00 88.38 195 SER A C 1
ATOM 1527 O O . SER A 1 195 ? 14.245 12.838 -9.801 1.00 88.38 195 SER A O 1
ATOM 1529 N N . TYR A 1 196 ? 12.903 11.158 -10.464 1.00 86.06 196 TYR A N 1
ATOM 1530 C CA . TYR A 1 196 ? 12.292 10.900 -9.165 1.00 86.06 196 TYR A CA 1
ATOM 1531 C C . TYR A 1 196 ? 12.412 9.426 -8.786 1.00 86.06 196 TYR A C 1
ATOM 1533 O O . TYR A 1 196 ? 12.537 8.556 -9.649 1.00 86.06 196 TYR A O 1
ATOM 1541 N N . LYS A 1 197 ? 12.357 9.145 -7.489 1.00 89.31 197 LYS A N 1
ATOM 1542 C CA . LYS A 1 197 ? 12.160 7.795 -6.967 1.00 89.31 197 LYS A CA 1
ATOM 1543 C C . LYS A 1 197 ? 11.137 7.797 -5.837 1.00 89.31 197 LYS A C 1
ATOM 1545 O O . LYS A 1 197 ? 11.040 8.786 -5.108 1.00 89.31 197 LYS A O 1
ATOM 1550 N N . SER A 1 198 ? 10.384 6.711 -5.711 1.00 85.94 198 SER A N 1
ATOM 1551 C CA . SER A 1 198 ? 9.333 6.530 -4.703 1.00 85.94 198 SER A CA 1
ATOM 1552 C C . SER A 1 198 ? 9.373 5.124 -4.101 1.00 85.94 198 SER A C 1
ATOM 1554 O O . SER A 1 198 ? 10.130 4.279 -4.566 1.00 85.94 198 SER A O 1
ATOM 1556 N N . GLY A 1 199 ? 8.563 4.860 -3.077 1.00 87.25 199 GLY A N 1
ATOM 1557 C CA . GLY A 1 199 ? 8.349 3.517 -2.533 1.00 87.25 199 GLY A CA 1
ATOM 1558 C C . GLY A 1 199 ? 6.961 2.990 -2.889 1.00 87.25 199 GLY A C 1
ATOM 1559 O O . GLY A 1 199 ? 5.979 3.718 -2.778 1.00 87.25 199 GLY A O 1
ATOM 1560 N N . MET A 1 200 ? 6.868 1.714 -3.258 1.00 85.31 200 MET A N 1
ATOM 1561 C CA . MET A 1 200 ? 5.608 0.978 -3.406 1.00 85.31 200 MET A CA 1
ATOM 1562 C C . MET A 1 200 ? 5.790 -0.392 -2.767 1.00 85.31 200 MET A C 1
ATOM 1564 O O . MET A 1 200 ? 6.765 -1.066 -3.078 1.00 85.31 200 MET A O 1
ATOM 1568 N N . VAL A 1 201 ? 4.857 -0.806 -1.908 1.00 85.62 201 VAL A N 1
ATOM 1569 C CA . VAL A 1 201 ? 4.857 -2.131 -1.271 1.00 85.62 201 VAL A CA 1
ATOM 1570 C C . VAL A 1 201 ? 3.692 -2.979 -1.764 1.00 85.62 201 VAL A C 1
ATOM 1572 O O . VAL A 1 201 ? 2.603 -2.476 -2.037 1.00 85.62 201 VAL A O 1
ATOM 1575 N N . GLN A 1 202 ? 3.920 -4.280 -1.869 1.00 81.12 202 GLN A N 1
ATOM 1576 C CA . GLN A 1 202 ? 2.943 -5.294 -2.246 1.00 81.12 202 GLN A CA 1
ATOM 1577 C C . GLN A 1 202 ? 2.971 -6.430 -1.228 1.00 81.12 202 GLN A C 1
ATOM 1579 O O . GLN A 1 202 ? 3.967 -6.636 -0.543 1.00 81.12 202 GLN A O 1
ATOM 1584 N N . THR A 1 203 ? 1.885 -7.195 -1.126 1.00 80.25 203 THR A N 1
ATOM 1585 C CA . THR A 1 203 ? 1.902 -8.396 -0.283 1.00 80.25 203 THR A CA 1
ATOM 1586 C C . THR A 1 203 ? 2.658 -9.529 -0.979 1.00 80.25 203 THR A C 1
ATOM 1588 O O . THR A 1 203 ? 2.415 -9.792 -2.160 1.00 80.25 203 THR A O 1
ATOM 1591 N N . TRP A 1 204 ? 3.522 -10.238 -0.244 1.00 55.12 204 TRP A N 1
ATOM 1592 C CA . TRP A 1 204 ? 4.480 -11.224 -0.784 1.00 55.12 204 TRP A CA 1
ATOM 1593 C C . TRP A 1 204 ? 3.836 -12.315 -1.653 1.00 55.12 204 TRP A C 1
ATOM 1595 O O . TRP A 1 204 ? 4.396 -12.765 -2.646 1.00 55.12 204 TRP A O 1
ATOM 1605 N N . ASN A 1 205 ? 2.610 -12.717 -1.306 1.00 56.97 205 ASN A N 1
ATOM 1606 C CA . ASN A 1 205 ? 1.862 -13.762 -2.007 1.00 56.97 205 ASN A CA 1
ATOM 1607 C C . ASN A 1 205 ? 0.638 -13.251 -2.778 1.00 56.97 205 ASN A C 1
ATOM 1609 O O . ASN A 1 205 ? -0.191 -14.073 -3.164 1.00 56.97 205 ASN A O 1
ATOM 1613 N N . LYS A 1 206 ? 0.504 -11.933 -3.001 1.00 55.59 206 LYS A N 1
ATOM 1614 C CA . LYS A 1 206 ? -0.694 -11.303 -3.591 1.00 55.59 206 LYS A CA 1
ATOM 1615 C C . LYS A 1 206 ? -1.960 -11.804 -2.896 1.00 55.59 206 LYS A C 1
ATOM 1617 O O . LYS A 1 206 ? -2.627 -12.719 -3.375 1.00 55.59 206 LYS A O 1
ATOM 1622 N N . PHE A 1 207 ? -2.256 -11.236 -1.731 1.00 59.50 207 PHE A N 1
ATOM 1623 C CA . PHE A 1 207 ? -3.405 -11.610 -0.906 1.00 59.50 207 PHE A CA 1
ATOM 1624 C C . PHE A 1 207 ? -4.663 -11.910 -1.748 1.00 59.50 207 PHE A C 1
ATOM 1626 O O . PHE A 1 207 ? -5.202 -11.037 -2.430 1.00 59.50 207 PHE A O 1
ATOM 1633 N N . CYS A 1 208 ? -5.118 -13.168 -1.725 1.00 56.28 208 CYS A N 1
ATOM 1634 C CA . CYS A 1 208 ? -6.301 -13.587 -2.469 1.00 56.28 208 CYS A CA 1
ATOM 1635 C C . CYS A 1 208 ? -7.551 -13.127 -1.720 1.00 56.28 208 CYS A C 1
ATOM 1637 O O . CYS A 1 208 ? -8.042 -13.793 -0.805 1.00 56.28 208 CYS A O 1
ATOM 1639 N N . PHE A 1 209 ? -8.062 -11.964 -2.109 1.00 64.19 209 PHE A N 1
ATOM 1640 C CA . PHE A 1 209 ? -9.254 -11.403 -1.504 1.00 64.19 209 PHE A CA 1
ATOM 1641 C C . PHE A 1 209 ? -10.511 -11.955 -2.172 1.00 64.19 209 PHE A C 1
ATOM 1643 O O . PHE A 1 209 ? -10.877 -11.579 -3.283 1.00 64.19 209 PHE A O 1
ATOM 1650 N N . THR A 1 210 ? -11.186 -12.864 -1.476 1.00 60.59 210 THR A N 1
ATOM 1651 C CA . THR A 1 210 ? -12.442 -13.469 -1.938 1.00 60.59 210 THR A CA 1
ATOM 1652 C C . THR A 1 210 ? -13.667 -12.837 -1.290 1.00 60.59 210 THR A C 1
ATOM 1654 O O . THR A 1 210 ? -14.769 -13.282 -1.557 1.00 60.59 210 THR A O 1
ATOM 1657 N N . GLY A 1 211 ? -13.519 -11.818 -0.443 1.00 71.06 211 GLY A N 1
ATOM 1658 C CA . GLY A 1 211 ? -14.623 -11.206 0.297 1.00 71.06 211 GLY A CA 1
ATOM 1659 C C . GLY A 1 211 ? -14.202 -10.769 1.692 1.00 71.06 211 GLY A C 1
ATOM 1660 O O . GLY A 1 211 ? -13.314 -11.366 2.296 1.00 71.06 211 GLY A O 1
ATOM 1661 N N . GLY A 1 212 ? -14.856 -9.732 2.207 1.00 75.31 212 GLY A N 1
ATOM 1662 C CA . GLY A 1 212 ? -14.587 -9.190 3.535 1.0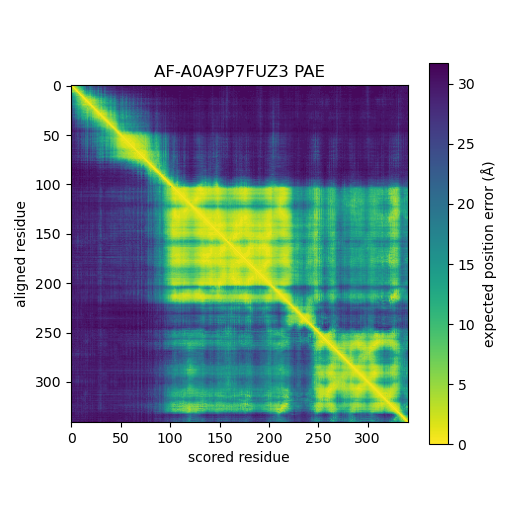0 75.31 212 GLY A CA 1
ATOM 1663 C C . GLY A 1 212 ? -14.467 -7.673 3.530 1.00 75.31 212 GLY A C 1
ATOM 1664 O O . GLY A 1 212 ? -15.074 -6.988 2.704 1.00 75.31 212 GLY A O 1
ATOM 1665 N N . LEU A 1 213 ? -13.693 -7.163 4.480 1.00 77.62 213 LEU A N 1
ATOM 1666 C CA . LEU A 1 213 ? -13.445 -5.745 4.703 1.00 77.62 213 LEU A CA 1
ATOM 1667 C C . LEU A 1 213 ? -11.931 -5.532 4.784 1.00 77.62 213 LEU A C 1
ATOM 1669 O O . LEU A 1 213 ? -11.260 -6.243 5.530 1.00 77.62 213 LEU A O 1
ATOM 1673 N N . ILE A 1 214 ? -11.422 -4.568 4.020 1.00 77.88 214 ILE A N 1
ATOM 1674 C CA . ILE A 1 214 ? -10.050 -4.067 4.138 1.00 77.88 214 ILE A CA 1
ATOM 1675 C C . ILE A 1 214 ? -10.147 -2.613 4.585 1.00 77.88 214 ILE A C 1
ATOM 1677 O O . ILE A 1 214 ? -10.892 -1.836 3.986 1.00 77.88 214 ILE A O 1
ATOM 1681 N N . GLU A 1 215 ? -9.404 -2.266 5.632 1.00 79.19 215 GLU A N 1
ATOM 1682 C CA . GLU A 1 215 ? -9.315 -0.910 6.170 1.00 79.19 215 GLU A CA 1
ATOM 1683 C C . GLU A 1 215 ? -7.856 -0.508 6.297 1.00 79.19 215 GLU A C 1
ATOM 1685 O O . GLU A 1 215 ? -7.008 -1.324 6.657 1.00 79.19 215 GLU A O 1
ATOM 1690 N N . VAL A 1 216 ? -7.577 0.757 6.013 1.00 76.69 216 VAL A N 1
ATOM 1691 C CA . VAL A 1 216 ? -6.244 1.336 6.139 1.00 76.69 216 VAL A CA 1
ATOM 1692 C C . VAL A 1 216 ? -6.379 2.686 6.831 1.00 76.69 216 VAL A C 1
ATOM 1694 O O . VAL A 1 216 ? -7.263 3.488 6.517 1.00 76.69 216 VAL A O 1
ATOM 1697 N N . PHE A 1 217 ? -5.483 2.929 7.782 1.00 75.50 217 PHE A N 1
ATOM 1698 C CA . PHE A 1 217 ? -5.318 4.210 8.454 1.00 75.50 217 PHE A CA 1
ATOM 1699 C C . PHE A 1 217 ? -4.088 4.882 7.856 1.00 75.50 217 PHE A C 1
ATOM 1701 O O . PHE A 1 217 ? -3.009 4.293 7.829 1.00 75.50 217 PHE A O 1
ATOM 1708 N N . TRP A 1 218 ? -4.232 6.108 7.364 1.00 63.06 218 TRP A N 1
ATOM 1709 C CA . TRP A 1 218 ? -3.113 6.812 6.740 1.00 63.06 218 TRP A CA 1
ATOM 1710 C C . TRP A 1 218 ? -3.197 8.327 6.921 1.00 63.06 218 TRP A C 1
ATOM 1712 O O . TRP A 1 218 ? -4.243 8.876 7.281 1.00 63.06 218 TRP A O 1
ATOM 1722 N N . THR A 1 219 ? -2.080 8.991 6.641 1.00 62.69 219 THR A N 1
ATOM 1723 C CA . THR A 1 219 ? -1.962 10.447 6.551 1.00 62.69 219 THR A CA 1
ATOM 1724 C C . THR A 1 219 ? -1.329 10.768 5.204 1.00 62.69 219 THR A C 1
ATOM 1726 O O . THR A 1 219 ? -0.264 10.247 4.875 1.00 62.69 219 THR A O 1
ATOM 1729 N N . THR A 1 220 ? -1.977 11.611 4.404 1.00 56.28 220 THR A N 1
ATOM 1730 C CA . THR A 1 220 ? -1.480 11.957 3.065 1.00 56.28 220 THR A CA 1
ATOM 1731 C C . THR A 1 220 ? -0.300 12.921 3.144 1.00 56.28 220 THR A C 1
ATOM 1733 O O . THR A 1 220 ? -0.383 13.935 3.847 1.00 56.28 220 THR A O 1
ATOM 1736 N N . ALA A 1 221 ? 0.749 12.645 2.365 1.00 57.22 221 ALA A N 1
ATOM 1737 C CA . ALA A 1 221 ? 1.897 13.532 2.228 1.00 57.22 221 ALA A CA 1
ATOM 1738 C C . ALA A 1 221 ? 1.518 14.827 1.496 1.00 57.22 221 ALA A C 1
ATOM 1740 O O . ALA A 1 221 ? 0.769 14.822 0.515 1.00 57.22 221 ALA A O 1
ATOM 1741 N N . ALA A 1 222 ? 2.079 15.943 1.950 1.00 53.94 222 ALA A N 1
ATOM 1742 C CA . ALA A 1 222 ? 1.929 17.247 1.303 1.00 53.94 222 ALA A CA 1
ATOM 1743 C C . ALA A 1 222 ? 3.275 17.817 0.820 1.00 53.94 222 ALA A C 1
ATOM 1745 O O . ALA A 1 222 ? 3.394 19.024 0.654 1.00 53.94 222 ALA A O 1
ATOM 1746 N N . CYS A 1 223 ? 4.295 16.973 0.626 1.00 52.31 223 CYS A N 1
ATOM 1747 C CA . CYS A 1 223 ? 5.659 17.381 0.277 1.00 52.31 223 CYS A CA 1
ATOM 1748 C C . CYS A 1 223 ? 5.735 18.246 -0.992 1.00 52.31 223 CYS A C 1
ATOM 1750 O O . CYS A 1 223 ? 5.187 17.898 -2.036 1.00 52.31 223 CYS A O 1
ATOM 1752 N N . THR A 1 224 ? 6.480 19.356 -0.908 1.00 53.41 224 THR A N 1
ATOM 1753 C CA . THR A 1 224 ? 6.649 20.325 -2.002 1.00 53.41 224 THR A CA 1
ATOM 1754 C C . THR A 1 224 ? 8.117 20.726 -2.121 1.00 53.41 224 THR A C 1
ATOM 1756 O O . THR A 1 224 ? 8.668 21.340 -1.206 1.00 53.41 224 THR A O 1
ATOM 1759 N N . CYS A 1 225 ? 8.774 20.404 -3.235 1.00 51.00 225 CYS A N 1
ATOM 1760 C CA . CYS A 1 225 ? 10.131 20.887 -3.508 1.00 51.00 225 CYS A CA 1
ATOM 1761 C C . CYS A 1 225 ? 10.087 22.344 -4.019 1.00 51.00 225 CYS A C 1
ATOM 1763 O O . CYS A 1 225 ? 9.377 22.598 -4.999 1.00 51.00 225 CYS A O 1
ATOM 1765 N N . PRO A 1 226 ? 10.825 23.299 -3.413 1.00 48.91 226 PRO A N 1
ATOM 1766 C CA . PRO A 1 226 ? 10.877 24.682 -3.887 1.00 48.91 226 PRO A CA 1
ATOM 1767 C C . PRO A 1 226 ? 11.389 24.782 -5.330 1.00 48.91 226 PRO A C 1
ATOM 1769 O O . PRO A 1 226 ? 12.443 24.242 -5.648 1.00 48.91 226 PRO A O 1
ATOM 1772 N N . GLY A 1 227 ? 10.664 25.506 -6.187 1.00 55.84 227 GLY A N 1
ATOM 1773 C CA . GLY A 1 227 ? 11.063 25.759 -7.579 1.00 55.84 227 GLY A CA 1
ATOM 1774 C C . GLY A 1 227 ? 10.728 24.650 -8.585 1.00 55.84 227 GLY A C 1
ATOM 1775 O O . GLY A 1 227 ? 10.957 24.847 -9.775 1.00 55.84 227 GLY A O 1
ATOM 1776 N N . GLU A 1 228 ? 10.157 23.527 -8.145 1.00 55.19 228 GLU A N 1
ATOM 1777 C CA . GLU A 1 228 ? 9.746 22.435 -9.035 1.00 55.19 228 GLU A CA 1
ATOM 1778 C C . GLU A 1 228 ? 8.318 22.625 -9.566 1.00 55.19 228 GLU A C 1
ATOM 1780 O O . GLU A 1 228 ? 7.457 23.220 -8.912 1.00 55.19 228 GLU A O 1
ATOM 1785 N N . SER A 1 229 ? 8.060 22.101 -10.769 1.00 45.78 229 SER A N 1
ATOM 1786 C CA . SER A 1 229 ? 6.718 22.074 -11.349 1.00 45.78 229 SER A CA 1
ATOM 1787 C C . SER A 1 229 ? 5.898 20.985 -10.663 1.00 45.78 229 SER A C 1
ATOM 1789 O O . SER A 1 229 ? 6.012 19.809 -10.990 1.00 45.78 229 SER A O 1
ATOM 1791 N N . HIS A 1 230 ? 5.072 21.382 -9.700 1.00 50.53 230 HIS A N 1
ATOM 1792 C CA . HIS A 1 230 ? 4.084 20.489 -9.102 1.00 50.53 230 HIS A CA 1
ATOM 1793 C C . HIS A 1 230 ? 2.748 20.684 -9.817 1.00 50.53 230 HIS A C 1
ATOM 1795 O O . HIS A 1 230 ? 2.250 21.816 -9.869 1.00 50.53 230 HIS A O 1
ATOM 1801 N N . PRO A 1 231 ? 2.107 19.627 -10.344 1.00 42.84 231 PRO A N 1
ATOM 1802 C CA . PRO A 1 231 ? 0.712 19.732 -10.722 1.00 42.84 231 PRO A CA 1
ATOM 1803 C C . PRO A 1 231 ? -0.071 19.948 -9.421 1.00 42.84 231 PRO A C 1
ATOM 1805 O O . PRO A 1 231 ? -0.296 19.011 -8.672 1.00 42.84 231 PRO A O 1
ATOM 1808 N N . GLY A 1 232 ? -0.495 21.178 -9.103 1.00 47.69 232 GLY A N 1
ATOM 1809 C CA . GLY A 1 232 ? -1.152 21.488 -7.817 1.00 47.69 232 GLY A CA 1
ATOM 1810 C C . GLY A 1 232 ? -1.592 22.950 -7.692 1.00 47.69 232 GLY A C 1
ATOM 1811 O O . GLY A 1 232 ? -0.852 23.819 -8.146 1.00 47.69 232 GLY A O 1
ATOM 1812 N N . PRO A 1 233 ? -2.762 23.274 -7.103 1.00 49.91 233 PRO A N 1
ATOM 1813 C CA . PRO A 1 233 ? -3.013 24.636 -6.642 1.00 49.91 233 PRO A CA 1
ATOM 1814 C C . PRO A 1 233 ? -2.019 25.002 -5.527 1.00 49.91 233 PRO A C 1
ATOM 1816 O O . PRO A 1 233 ? -1.669 24.171 -4.688 1.00 49.91 233 PRO A O 1
ATOM 1819 N N . VAL A 1 234 ? -1.566 26.255 -5.532 1.00 63.06 234 VAL A N 1
ATOM 1820 C CA . VAL A 1 234 ? -0.667 26.821 -4.517 1.00 63.06 234 VAL A CA 1
ATOM 1821 C C . VAL A 1 234 ? -1.519 27.611 -3.527 1.00 63.06 234 VAL A C 1
ATOM 1823 O O . VAL A 1 234 ? -2.364 28.410 -3.939 1.00 63.06 234 VAL A O 1
ATOM 1826 N N . ARG A 1 235 ? -1.332 27.383 -2.225 1.00 62.38 235 ARG A N 1
ATOM 1827 C CA . ARG A 1 235 ? -1.956 28.189 -1.169 1.00 62.38 235 ARG A CA 1
ATOM 1828 C C . ARG A 1 235 ? -1.450 29.634 -1.248 1.00 62.38 235 ARG A C 1
ATOM 1830 O O . ARG A 1 235 ? -0.384 29.913 -1.790 1.00 62.38 235 ARG A O 1
ATOM 1837 N N . ALA A 1 236 ? -2.196 30.571 -0.664 1.00 71.75 236 ALA A N 1
ATOM 1838 C CA . ALA A 1 236 ? -1.820 31.990 -0.653 1.00 71.75 236 ALA A CA 1
ATOM 1839 C C . ALA A 1 236 ? -0.481 32.273 0.066 1.00 71.75 236 ALA A C 1
ATOM 1841 O O . ALA A 1 236 ? 0.138 33.304 -0.181 1.00 71.75 236 ALA A O 1
ATOM 1842 N N . ASP A 1 237 ? -0.036 31.359 0.932 1.00 75.62 237 ASP A N 1
ATOM 1843 C CA . ASP A 1 237 ? 1.248 31.407 1.639 1.00 75.62 237 ASP A CA 1
ATOM 1844 C C . ASP A 1 237 ? 2.423 30.796 0.846 1.00 75.62 237 ASP A C 1
ATOM 1846 O O . ASP A 1 237 ? 3.550 30.772 1.338 1.00 75.62 237 ASP A O 1
ATOM 1850 N N . GLY A 1 238 ? 2.182 30.319 -0.381 1.00 65.06 238 GLY A N 1
ATOM 1851 C CA . GLY A 1 238 ? 3.200 29.728 -1.250 1.00 65.06 238 GLY A CA 1
ATOM 1852 C C . GLY A 1 238 ? 3.419 28.222 -1.069 1.00 65.06 238 GLY A C 1
ATOM 1853 O O . GLY A 1 238 ? 4.261 27.658 -1.767 1.00 65.06 238 GLY A O 1
ATOM 1854 N N . THR A 1 239 ? 2.678 27.551 -0.182 1.00 57.22 239 THR A N 1
ATOM 1855 C CA . THR A 1 239 ? 2.759 26.089 -0.013 1.00 57.22 239 THR A CA 1
ATOM 1856 C C . THR A 1 239 ? 1.911 25.357 -1.060 1.00 57.22 239 THR A C 1
ATOM 1858 O O . THR A 1 239 ? 0.803 25.784 -1.387 1.00 57.22 239 THR A O 1
ATOM 1861 N N . TYR A 1 240 ? 2.407 24.247 -1.615 1.00 53.97 24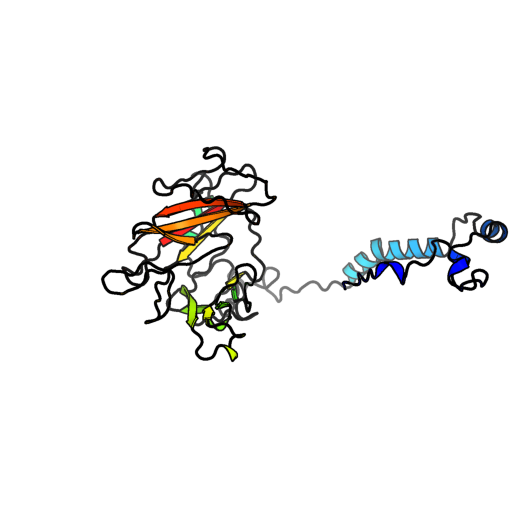0 TYR A N 1
ATOM 1862 C CA . TYR A 1 240 ? 1.632 23.437 -2.568 1.00 53.97 240 TYR A CA 1
ATOM 1863 C C . TYR A 1 240 ? 0.700 22.452 -1.852 1.00 53.97 240 TYR A C 1
ATOM 1865 O O . TYR A 1 240 ? 0.898 22.082 -0.691 1.00 53.97 240 TYR A O 1
ATOM 1873 N N . VAL A 1 241 ? -0.341 22.039 -2.570 1.00 52.22 241 VAL A N 1
ATOM 1874 C CA . VAL A 1 241 ? -1.291 21.010 -2.149 1.00 52.22 241 VAL A CA 1
ATOM 1875 C C . VAL A 1 241 ? -0.936 19.691 -2.847 1.00 52.22 241 VAL A C 1
ATOM 1877 O O . VAL A 1 241 ? -0.808 19.672 -4.072 1.00 52.22 241 VAL A O 1
ATOM 1880 N N . GLY A 1 242 ? -0.750 18.612 -2.076 1.00 41.81 242 GLY A N 1
ATOM 1881 C CA . GLY A 1 242 ? -0.354 17.291 -2.590 1.00 41.81 242 GLY A CA 1
ATOM 1882 C C . GLY A 1 242 ? -1.404 16.633 -3.501 1.00 41.81 242 GLY A C 1
ATOM 1883 O O . GLY A 1 242 ? -2.597 16.917 -3.379 1.00 41.81 242 GLY A O 1
ATOM 1884 N N . ARG A 1 243 ? -0.955 15.749 -4.408 1.00 42.94 243 ARG A N 1
ATOM 1885 C CA . ARG A 1 243 ? -1.786 14.881 -5.275 1.00 42.94 243 ARG A CA 1
ATOM 1886 C C . ARG A 1 243 ? -1.166 13.480 -5.426 1.00 42.94 243 ARG A C 1
ATOM 1888 O O . ARG A 1 243 ? 0.050 13.360 -5.324 1.00 42.94 243 ARG A O 1
ATOM 1895 N N . ALA A 1 244 ? -1.994 12.476 -5.733 1.00 35.41 244 ALA A N 1
ATOM 1896 C CA . ALA A 1 244 ? -1.619 11.116 -6.167 1.00 35.41 244 ALA A CA 1
ATOM 1897 C C . ALA A 1 244 ? -2.567 10.626 -7.305 1.00 35.41 244 ALA A C 1
ATOM 1899 O O . ALA A 1 244 ? -3.648 11.200 -7.440 1.00 35.41 244 ALA A O 1
ATOM 1900 N N . ALA A 1 245 ? -2.173 9.627 -8.122 1.00 28.12 245 ALA A N 1
ATOM 1901 C CA . ALA A 1 245 ? -2.917 9.028 -9.268 1.00 28.12 245 ALA A CA 1
ATOM 1902 C C . ALA A 1 245 ? -2.544 7.500 -9.437 1.00 28.12 245 ALA A C 1
ATOM 1904 O O . ALA A 1 245 ? -1.517 7.136 -8.867 1.00 28.12 245 ALA A O 1
ATOM 1905 N N . PRO A 1 246 ? -3.276 6.606 -10.169 1.00 41.56 246 PRO A N 1
ATOM 1906 C CA . PRO A 1 246 ? -4.136 5.523 -9.601 1.00 41.56 246 PRO A CA 1
ATOM 1907 C C . PRO A 1 246 ? -3.944 4.042 -10.101 1.00 41.56 246 PRO A C 1
ATOM 1909 O O . PRO A 1 246 ? -3.497 3.838 -11.226 1.00 41.56 246 PRO A O 1
ATOM 1912 N N . GLU A 1 247 ? -4.399 3.021 -9.329 1.00 43.22 247 GLU A N 1
ATOM 1913 C CA . GLU A 1 247 ? -4.909 1.662 -9.721 1.00 43.22 247 GLU A CA 1
ATOM 1914 C C . GLU A 1 247 ? -5.516 0.887 -8.498 1.00 43.22 247 GLU A C 1
ATOM 1916 O O . GLU A 1 247 ? -4.936 0.925 -7.420 1.00 43.22 247 GLU A O 1
ATOM 1921 N N . ILE A 1 248 ? -6.660 0.168 -8.651 1.00 45.72 248 ILE A N 1
ATOM 1922 C CA . ILE A 1 248 ? -7.607 -0.292 -7.586 1.00 45.72 248 ILE A CA 1
ATOM 1923 C C . ILE A 1 248 ? -7.497 0.579 -6.336 1.00 45.72 248 ILE A C 1
ATOM 1925 O O . ILE A 1 248 ? -6.893 0.234 -5.317 1.00 45.72 248 ILE A O 1
ATOM 1929 N N . ASP A 1 249 ? -8.107 1.748 -6.452 1.00 50.41 249 ASP A N 1
ATOM 1930 C CA . ASP A 1 249 ? -7.891 2.823 -5.512 1.00 50.41 249 ASP A CA 1
ATOM 1931 C C . ASP A 1 249 ? -8.796 2.617 -4.302 1.00 50.41 249 ASP A C 1
ATOM 1933 O O . ASP A 1 249 ? -9.927 3.102 -4.249 1.00 50.41 249 ASP A O 1
ATOM 1937 N N . ILE A 1 250 ? -8.269 1.958 -3.266 1.00 51.66 250 ILE A N 1
ATOM 1938 C CA . ILE A 1 250 ? -8.765 2.223 -1.906 1.00 51.66 250 ILE A CA 1
ATOM 1939 C C . ILE A 1 250 ? -8.665 3.739 -1.649 1.00 51.66 250 ILE A C 1
ATOM 1941 O O . ILE A 1 250 ? -9.503 4.299 -0.949 1.00 51.66 250 ILE A O 1
ATOM 1945 N N . PHE A 1 251 ? -7.686 4.403 -2.285 1.00 56.34 251 PHE A N 1
ATOM 1946 C CA . PHE A 1 251 ? -7.424 5.830 -2.192 1.00 56.34 251 PHE A CA 1
ATOM 1947 C C . PHE A 1 251 ? -6.884 6.467 -3.467 1.00 56.34 251 PHE A C 1
ATOM 1949 O O . PHE A 1 251 ? -5.747 6.219 -3.853 1.00 56.34 251 PHE A O 1
ATOM 1956 N N . GLU A 1 252 ? -7.618 7.427 -4.016 1.00 59.47 252 GLU A N 1
ATOM 1957 C CA . GLU A 1 252 ? -7.090 8.379 -4.994 1.00 59.47 252 GLU A CA 1
ATOM 1958 C C . GLU A 1 252 ? -7.428 9.805 -4.528 1.00 59.47 252 GLU A C 1
ATOM 1960 O O . GLU A 1 252 ? -8.559 10.274 -4.629 1.00 59.47 252 GLU A O 1
ATOM 1965 N N . ALA A 1 253 ? -6.461 10.503 -3.929 1.00 61.81 253 ALA A N 1
ATOM 1966 C CA . ALA A 1 253 ? -6.700 11.823 -3.350 1.00 61.81 253 ALA A CA 1
ATOM 1967 C C . ALA A 1 253 ? -6.789 12.910 -4.434 1.00 61.81 253 ALA A C 1
ATOM 1969 O O . ALA A 1 253 ? -5.835 13.157 -5.174 1.00 61.81 253 ALA A O 1
ATOM 1970 N N . ILE A 1 254 ? -7.914 13.624 -4.470 1.00 58.41 254 ILE A N 1
ATOM 1971 C CA . ILE A 1 254 ? -8.153 14.760 -5.363 1.00 58.41 254 ILE A CA 1
ATOM 1972 C C . ILE A 1 254 ? -8.492 16.016 -4.556 1.00 58.41 254 ILE A C 1
ATOM 1974 O O . ILE A 1 254 ? -8.937 15.950 -3.414 1.00 58.41 254 ILE A O 1
ATOM 1978 N N . VAL A 1 255 ? -8.324 17.189 -5.163 1.00 54.84 255 VAL A N 1
ATOM 1979 C CA . VAL A 1 255 ? -8.724 18.466 -4.558 1.00 54.84 255 VAL A CA 1
ATOM 1980 C C . VAL A 1 255 ? -9.623 19.209 -5.524 1.00 54.84 255 VAL A C 1
ATOM 1982 O O . VAL A 1 255 ? -9.232 19.491 -6.657 1.00 54.84 255 VAL A O 1
ATOM 1985 N N . GLU A 1 256 ? -10.813 19.564 -5.055 1.00 61.88 256 GLU A N 1
ATOM 1986 C CA . GLU A 1 256 ? -11.802 20.316 -5.820 1.00 61.88 256 GLU A CA 1
ATOM 1987 C C . GLU A 1 256 ? -12.223 21.545 -5.014 1.00 61.88 256 GLU A C 1
ATOM 1989 O O . GLU A 1 256 ? -12.624 21.433 -3.857 1.00 61.88 256 GLU A O 1
ATOM 1994 N N . GLY A 1 257 ? -12.079 22.741 -5.593 1.00 68.94 257 GLY A N 1
ATOM 1995 C CA . GLY A 1 257 ? -12.436 23.989 -4.907 1.00 68.94 257 GLY A CA 1
ATOM 1996 C C . GLY A 1 257 ? -11.640 24.271 -3.622 1.00 68.94 257 GLY A C 1
ATOM 1997 O O . GLY A 1 257 ? -12.118 25.011 -2.770 1.00 68.94 257 GLY A O 1
ATOM 1998 N N . GLY A 1 258 ? -10.446 23.684 -3.467 1.00 61.25 258 GLY A N 1
ATOM 1999 C CA . GLY A 1 258 ? -9.617 23.826 -2.262 1.00 61.25 258 GLY A CA 1
ATOM 2000 C C . GLY A 1 258 ? -9.966 22.862 -1.124 1.00 61.25 258 GLY A C 1
ATOM 2001 O O . GLY A 1 258 ? -9.389 22.984 -0.048 1.00 61.25 258 GLY A O 1
ATOM 2002 N N . VAL A 1 259 ? -10.870 21.907 -1.358 1.00 70.62 259 VAL A N 1
ATOM 2003 C CA . VAL A 1 259 ? -11.264 20.880 -0.385 1.00 70.62 259 VAL A CA 1
ATOM 2004 C C . VAL A 1 259 ? -10.726 19.521 -0.825 1.00 70.62 259 VAL A C 1
ATOM 2006 O O . VAL A 1 259 ? -10.907 19.124 -1.980 1.00 70.62 259 VAL A O 1
ATOM 2009 N N . GLY A 1 260 ? -10.057 18.819 0.092 1.00 69.19 260 GLY A N 1
ATOM 2010 C CA . GLY A 1 260 ? -9.561 17.464 -0.125 1.00 69.19 260 GLY A CA 1
ATOM 2011 C C . GLY A 1 260 ? -10.689 16.437 -0.217 1.00 69.19 260 GLY A C 1
ATOM 2012 O O . GLY A 1 260 ? -11.625 16.441 0.586 1.00 69.19 260 GLY A O 1
ATOM 2013 N N . LYS A 1 261 ? -10.596 15.553 -1.205 1.00 73.75 261 LYS A N 1
ATOM 2014 C CA . LYS A 1 261 ? -11.488 14.413 -1.423 1.00 73.75 261 LYS A CA 1
ATOM 2015 C C . LYS A 1 261 ? -10.656 13.169 -1.729 1.00 73.75 261 LYS A C 1
ATOM 2017 O O . LYS A 1 261 ? -9.522 13.283 -2.184 1.00 73.75 261 LYS A O 1
ATOM 2022 N N . VAL A 1 262 ? -11.228 11.990 -1.530 1.00 72.94 262 VAL A N 1
ATOM 2023 C CA . VAL A 1 262 ? -10.685 10.720 -2.026 1.00 72.94 262 VAL A CA 1
ATOM 2024 C C . VAL A 1 262 ? -11.671 10.088 -2.997 1.00 72.94 262 VAL A C 1
ATOM 2026 O O . VAL A 1 262 ? -12.861 9.984 -2.712 1.00 72.94 262 VAL A O 1
ATOM 2029 N N . SER A 1 263 ? -11.173 9.701 -4.162 1.00 75.69 263 SER A N 1
ATOM 2030 C CA . SER A 1 263 ? -11.817 8.810 -5.112 1.00 75.69 263 SER A CA 1
ATOM 2031 C C . SER A 1 263 ? -11.587 7.384 -4.614 1.00 75.69 263 SER A C 1
ATOM 2033 O O . SER A 1 263 ? -10.458 6.910 -4.517 1.00 75.69 263 SER A O 1
ATOM 2035 N N . LEU A 1 264 ? -12.675 6.746 -4.195 1.00 75.25 264 LEU A N 1
ATOM 2036 C CA . LEU A 1 264 ? -12.737 5.353 -3.773 1.00 75.25 264 LEU A CA 1
ATOM 2037 C C . LEU A 1 264 ? -13.195 4.561 -4.996 1.00 75.25 264 LEU A C 1
ATOM 2039 O O . LEU A 1 264 ? -14.363 4.669 -5.384 1.00 75.25 264 LEU A O 1
ATOM 2043 N N . SER A 1 265 ? -12.284 3.849 -5.655 1.00 71.62 265 SER A N 1
ATOM 2044 C CA . SER A 1 265 ? -12.488 3.281 -6.989 1.00 71.62 265 SER A CA 1
ATOM 2045 C C . SER A 1 265 ? -12.400 1.756 -6.989 1.00 71.62 265 SER A C 1
ATOM 2047 O O . SER A 1 265 ? -11.643 1.132 -6.249 1.00 71.62 265 SER A O 1
ATOM 2049 N N . SER A 1 266 ? -13.208 1.125 -7.835 1.00 66.62 266 SER A N 1
ATOM 2050 C CA . SER A 1 266 ? -13.113 -0.301 -8.118 1.00 66.62 266 SER A CA 1
ATOM 2051 C C . SER A 1 266 ? -13.170 -0.520 -9.620 1.00 66.62 266 SER A C 1
ATOM 2053 O O . SER A 1 266 ? -14.023 0.052 -10.303 1.00 66.62 266 SER A O 1
ATOM 2055 N N . GLN A 1 267 ? -12.249 -1.334 -10.126 1.00 65.44 267 GLN A N 1
ATOM 2056 C CA . GLN A 1 267 ? -12.031 -1.550 -11.552 1.00 65.44 267 GLN A CA 1
ATOM 2057 C C . GLN A 1 267 ? -12.516 -2.946 -11.940 1.00 65.44 267 GLN A C 1
ATOM 2059 O O . GLN A 1 267 ? -12.249 -3.921 -11.238 1.00 65.44 267 GLN A O 1
ATOM 2064 N N . TRP A 1 268 ? -13.257 -3.038 -13.043 1.00 55.59 2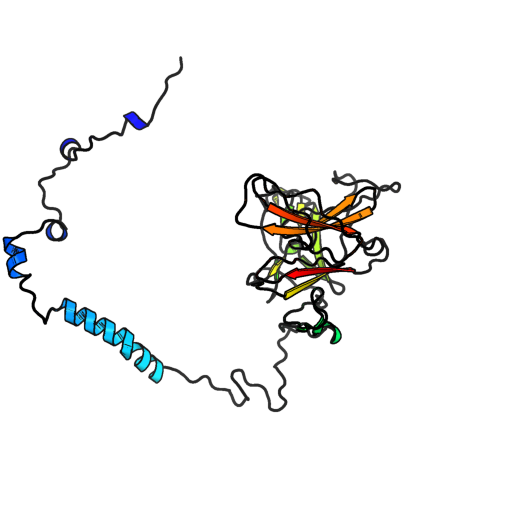68 TRP A N 1
ATOM 2065 C CA . TRP A 1 268 ? -14.051 -4.221 -13.379 1.00 55.59 268 TRP A CA 1
ATOM 2066 C C . TRP A 1 268 ? -13.690 -4.770 -14.751 1.00 55.59 268 TRP A C 1
ATOM 2068 O O . TRP A 1 268 ? -13.620 -4.021 -15.719 1.00 55.59 268 TRP A O 1
ATOM 2078 N N . ALA A 1 269 ? -13.542 -6.091 -14.836 1.00 45.03 269 ALA A N 1
ATOM 2079 C CA . ALA A 1 269 ? -13.436 -6.842 -16.084 1.00 45.03 269 ALA A CA 1
ATOM 2080 C C . ALA A 1 269 ? -14.467 -7.994 -16.091 1.00 45.03 269 ALA A C 1
ATOM 2082 O O . ALA A 1 269 ? -14.829 -8.478 -15.013 1.00 45.03 269 ALA A O 1
ATOM 2083 N N . PRO A 1 270 ? -14.924 -8.483 -17.263 1.00 44.84 270 PRO A N 1
ATOM 2084 C CA . PRO A 1 270 ? -14.583 -8.037 -18.623 1.00 44.84 270 PRO A CA 1
ATOM 2085 C C . PRO A 1 270 ? -15.138 -6.640 -18.960 1.00 44.84 270 PRO A C 1
ATOM 2087 O O . PRO A 1 270 ? -16.118 -6.215 -18.360 1.00 44.84 270 PRO A O 1
ATOM 2090 N N . PHE A 1 271 ? -14.496 -5.934 -19.899 1.00 55.12 271 PHE A N 1
ATOM 2091 C CA . PHE A 1 271 ? -14.864 -4.564 -20.286 1.00 55.12 271 PHE A CA 1
ATOM 2092 C C . PHE A 1 271 ? -15.999 -4.524 -21.313 1.00 55.12 271 PHE A C 1
ATOM 2094 O O . PHE A 1 271 ? -16.041 -5.335 -22.244 1.00 55.12 271 PHE A O 1
ATOM 2101 N N . ASN A 1 272 ? -16.867 -3.521 -21.195 1.00 60.97 272 ASN A N 1
ATOM 2102 C CA . ASN A 1 272 ? -17.993 -3.301 -22.093 1.00 60.97 272 ASN A CA 1
ATOM 2103 C C . ASN A 1 272 ? -17.784 -1.982 -22.852 1.00 60.97 272 ASN A C 1
ATOM 2105 O O . ASN A 1 272 ? -17.468 -0.955 -22.254 1.00 60.97 272 ASN A O 1
ATOM 2109 N N . ALA A 1 273 ? -17.998 -1.986 -24.171 1.00 58.88 273 ALA A N 1
ATOM 2110 C CA . ALA A 1 273 ? -17.995 -0.750 -24.953 1.00 58.88 273 ALA A CA 1
ATOM 2111 C C . ALA A 1 273 ? -19.147 0.171 -24.505 1.00 58.88 273 ALA A C 1
ATOM 2113 O O . ALA A 1 273 ? -20.259 -0.310 -24.296 1.00 58.88 273 ALA A O 1
ATOM 2114 N N . GLU A 1 274 ? -18.871 1.474 -24.366 1.00 65.69 274 GLU A N 1
ATOM 2115 C CA . GLU A 1 274 ? -19.844 2.494 -23.924 1.00 65.69 274 GLU A CA 1
ATOM 2116 C C . GLU A 1 274 ? -20.529 2.174 -22.584 1.00 65.69 274 GLU A C 1
ATOM 2118 O O . GLU A 1 274 ? -21.698 2.493 -22.359 1.00 65.69 274 GLU A O 1
ATOM 2123 N N . TYR A 1 275 ? -19.795 1.535 -21.673 1.00 66.12 275 TYR A N 1
ATOM 2124 C CA . TYR A 1 275 ? -20.274 1.292 -20.323 1.00 66.12 275 TYR A CA 1
ATOM 2125 C C . TYR A 1 275 ? -20.760 2.583 -19.655 1.00 66.12 275 TYR A C 1
ATOM 2127 O O . TYR A 1 275 ? -20.045 3.579 -19.589 1.00 66.12 275 TYR A O 1
ATOM 2135 N N . SER A 1 276 ? -21.977 2.525 -19.121 1.00 66.94 276 SER A N 1
ATOM 2136 C CA . SER A 1 276 ? -22.551 3.546 -18.253 1.00 66.94 276 SER A CA 1
ATOM 2137 C C . SER A 1 276 ? -22.991 2.887 -16.959 1.00 66.94 276 SER A C 1
ATOM 2139 O O . SER A 1 276 ? -23.750 1.915 -16.978 1.00 66.94 276 SER A O 1
ATOM 2141 N N . TRP A 1 277 ? -22.531 3.416 -15.826 1.00 67.50 277 TRP A N 1
ATOM 2142 C CA . TRP A 1 277 ? -22.935 2.896 -14.524 1.00 67.50 277 TRP A CA 1
ATOM 2143 C C . TRP A 1 277 ? -24.284 3.470 -14.108 1.00 67.50 277 TRP A C 1
ATOM 2145 O O . TRP A 1 277 ? -24.440 4.685 -13.954 1.00 67.50 277 TRP A O 1
ATOM 2155 N N . PHE A 1 278 ? -25.270 2.598 -13.906 1.00 68.31 278 PHE A N 1
ATOM 2156 C CA . PHE A 1 278 ? -26.588 3.013 -13.443 1.00 68.31 278 PHE A CA 1
ATOM 2157 C C . PHE A 1 278 ? -26.534 3.335 -11.951 1.00 68.31 278 PHE A C 1
ATOM 2159 O O . PHE A 1 278 ? -26.398 2.432 -11.123 1.00 68.31 278 PHE A O 1
ATOM 2166 N N . ASN A 1 279 ? -26.689 4.618 -11.613 1.00 68.31 279 ASN A N 1
ATOM 2167 C CA . ASN A 1 279 ? -26.808 5.087 -10.234 1.00 68.31 279 ASN A CA 1
ATOM 2168 C C . ASN A 1 279 ? -28.122 4.590 -9.606 1.00 68.31 279 ASN A C 1
ATOM 2170 O O . ASN A 1 279 ? -29.145 5.274 -9.607 1.00 68.31 279 ASN A O 1
ATOM 2174 N N . THR A 1 280 ? -28.105 3.344 -9.149 1.00 68.38 280 THR A N 1
ATOM 2175 C CA . THR A 1 280 ? -29.249 2.609 -8.612 1.00 68.38 280 THR A CA 1
ATOM 2176 C C . THR A 1 280 ? -28.804 1.897 -7.345 1.00 68.38 280 THR A C 1
ATOM 2178 O O . THR A 1 280 ? -27.695 1.360 -7.288 1.00 68.38 280 THR A O 1
ATOM 2181 N N . SER A 1 281 ? -29.684 1.853 -6.345 1.00 66.94 281 SER A N 1
ATOM 2182 C CA . SER A 1 281 ? -29.429 1.174 -5.067 1.00 66.94 281 SER A CA 1
ATOM 2183 C C . SER A 1 281 ? -29.169 -0.327 -5.208 1.00 66.94 281 SER A C 1
ATOM 2185 O O . SER A 1 281 ? -28.634 -0.940 -4.292 1.00 66.94 281 SER A O 1
ATOM 2187 N N . ASP A 1 282 ? -29.546 -0.908 -6.347 1.00 63.28 282 ASP A N 1
ATOM 2188 C CA . ASP A 1 282 ? -29.376 -2.330 -6.638 1.00 63.28 282 ASP A CA 1
ATOM 2189 C C . ASP A 1 282 ? -27.929 -2.686 -7.024 1.00 63.28 282 ASP A C 1
ATOM 2191 O O . ASP A 1 282 ? -27.551 -3.847 -6.909 1.00 63.28 282 ASP A O 1
ATOM 2195 N N . ASN A 1 283 ? -27.128 -1.704 -7.468 1.00 58.72 283 ASN A N 1
ATOM 2196 C CA . ASN A 1 283 ? -25.790 -1.923 -8.038 1.00 58.72 283 ASN A CA 1
ATOM 2197 C C . ASN A 1 283 ? -24.663 -1.167 -7.301 1.00 58.72 283 ASN A C 1
ATOM 2199 O O . ASN A 1 283 ? -23.497 -1.551 -7.394 1.00 58.72 283 ASN A O 1
ATOM 2203 N N . LEU A 1 284 ? -24.979 -0.083 -6.582 1.00 66.00 284 LEU A N 1
ATOM 2204 C CA . LEU A 1 284 ? -24.019 0.737 -5.834 1.00 66.00 284 LEU A CA 1
ATOM 2205 C C . LEU A 1 284 ? -24.672 1.273 -4.554 1.00 66.00 284 LEU A C 1
ATOM 2207 O O . LEU A 1 284 ? -25.708 1.932 -4.622 1.00 66.00 284 LEU A O 1
ATOM 2211 N N . ILE A 1 285 ? -24.051 1.035 -3.393 1.00 69.81 285 ILE A N 1
ATOM 2212 C CA . ILE A 1 285 ? -24.530 1.549 -2.105 1.00 69.81 285 ILE A CA 1
ATOM 2213 C C . ILE A 1 285 ? -23.482 2.486 -1.501 1.00 69.81 285 ILE A C 1
ATOM 2215 O O . ILE A 1 285 ? -22.511 2.081 -0.868 1.00 69.81 285 ILE A O 1
ATOM 2219 N N . ILE A 1 286 ? -23.707 3.786 -1.647 1.00 72.31 286 ILE A N 1
ATOM 2220 C CA . ILE A 1 286 ? -22.923 4.792 -0.934 1.00 72.31 286 ILE A CA 1
ATOM 2221 C C . ILE A 1 286 ? -23.587 5.017 0.426 1.00 72.31 286 ILE A C 1
ATOM 2223 O O . ILE A 1 286 ? -24.705 5.525 0.499 1.00 72.31 286 ILE A O 1
ATOM 2227 N N . THR A 1 287 ? -22.928 4.578 1.502 1.00 73.38 287 THR A N 1
ATOM 2228 C CA . THR A 1 287 ? -23.493 4.674 2.862 1.00 73.38 287 THR A CA 1
ATOM 2229 C C . THR A 1 287 ? -23.226 6.014 3.542 1.00 73.38 287 THR A C 1
ATOM 2231 O O . THR A 1 287 ? -23.994 6.410 4.419 1.00 73.38 287 THR A O 1
ATOM 2234 N N . ASP A 1 288 ? -22.174 6.720 3.128 1.00 74.94 288 ASP A N 1
ATOM 2235 C CA . ASP A 1 288 ? -21.846 8.053 3.626 1.00 74.94 288 ASP A CA 1
ATOM 2236 C C . ASP A 1 288 ? -22.598 9.138 2.826 1.00 74.94 288 ASP A C 1
ATOM 2238 O O . ASP A 1 288 ? -22.418 9.229 1.610 1.00 74.94 288 ASP A O 1
ATOM 2242 N N . PRO A 1 289 ? -23.413 9.996 3.471 1.00 79.00 289 PRO A N 1
ATOM 2243 C CA . PRO A 1 289 ? -24.146 11.061 2.784 1.00 79.00 289 PRO A CA 1
ATOM 2244 C C . PRO A 1 289 ? -23.249 12.139 2.156 1.00 79.00 289 PRO A C 1
ATOM 2246 O O . PRO A 1 289 ? -23.736 12.917 1.336 1.00 79.00 289 PRO A O 1
ATOM 2249 N N . ASN A 1 290 ? -21.971 12.216 2.537 1.00 80.56 290 ASN A N 1
ATOM 2250 C CA . ASN A 1 290 ? -21.015 13.186 1.997 1.00 80.56 290 ASN A CA 1
ATOM 2251 C C . ASN A 1 290 ? -20.232 12.662 0.787 1.00 80.56 290 ASN A C 1
ATOM 2253 O O . ASN A 1 290 ? -19.485 13.421 0.163 1.00 80.56 290 ASN A O 1
ATOM 2257 N N . THR A 1 291 ? -20.409 11.388 0.444 1.00 81.25 291 THR A N 1
ATOM 2258 C CA . THR A 1 291 ? -19.768 10.758 -0.701 1.00 81.25 291 THR A CA 1
ATOM 2259 C C . THR A 1 291 ? -20.683 10.855 -1.917 1.00 81.25 291 THR A C 1
ATOM 2261 O O . THR A 1 291 ? -21.860 10.499 -1.868 1.00 81.25 291 THR A O 1
ATOM 2264 N N . VAL A 1 292 ? -20.148 11.334 -3.038 1.00 84.44 292 VAL A N 1
ATOM 2265 C CA . VAL A 1 292 ? -20.893 11.466 -4.301 1.00 84.44 292 VAL A CA 1
ATOM 2266 C C . VAL A 1 292 ? -20.308 10.550 -5.359 1.00 84.44 292 VAL A C 1
ATOM 2268 O O . VAL A 1 292 ? -19.101 10.356 -5.404 1.00 84.44 292 VAL A O 1
ATOM 2271 N N . GLN A 1 293 ? -21.132 9.983 -6.237 1.00 81.38 293 GLN A N 1
ATOM 2272 C CA . GLN A 1 293 ? -20.610 9.165 -7.331 1.00 81.38 293 GLN A CA 1
ATOM 2273 C C . GLN A 1 293 ? -19.685 10.001 -8.230 1.00 81.38 293 GLN A C 1
ATOM 2275 O O . GLN A 1 293 ? -20.041 11.107 -8.643 1.00 81.38 293 GLN A O 1
ATOM 2280 N N . ASN A 1 294 ? -18.502 9.470 -8.535 1.00 79.12 294 ASN A N 1
ATOM 2281 C CA . ASN A 1 294 ? -17.554 10.114 -9.431 1.00 79.12 294 ASN A CA 1
ATOM 2282 C C . ASN A 1 294 ? -18.097 10.047 -10.875 1.00 79.12 294 ASN A C 1
ATOM 2284 O O . ASN A 1 294 ? -18.461 8.961 -11.337 1.00 79.12 294 ASN A O 1
ATOM 2288 N N . PRO A 1 295 ? -18.172 11.174 -11.609 1.00 76.50 295 PRO A N 1
ATOM 2289 C CA . PRO A 1 295 ? -18.601 11.163 -13.007 1.00 76.50 295 PRO A CA 1
ATOM 2290 C C . PRO A 1 295 ? -17.603 10.465 -13.946 1.00 76.50 295 PRO A C 1
ATOM 2292 O O . PRO A 1 295 ? -17.973 10.125 -15.069 1.00 76.50 295 PRO A O 1
ATOM 2295 N N . TYR A 1 296 ? -16.354 10.251 -13.523 1.00 76.50 296 TYR A N 1
ATOM 2296 C CA . TYR A 1 296 ? -15.370 9.490 -14.287 1.00 76.50 296 TYR A CA 1
ATOM 2297 C C . TYR A 1 296 ? -15.670 7.985 -14.232 1.00 76.50 296 TYR A C 1
ATOM 2299 O O . TYR A 1 296 ? -15.725 7.392 -13.159 1.00 76.50 296 TYR A O 1
ATOM 2307 N N . GLN A 1 297 ? -15.842 7.364 -15.400 1.00 74.38 297 GLN A N 1
ATOM 2308 C CA . GLN A 1 297 ? -16.215 5.945 -15.540 1.00 74.38 297 GLN A CA 1
ATOM 2309 C C . GLN A 1 297 ? -15.078 5.078 -16.103 1.00 74.38 297 GLN A C 1
ATOM 2311 O O . GLN A 1 297 ? -15.249 3.873 -16.302 1.00 74.38 297 GLN A O 1
ATOM 2316 N N . GLY A 1 298 ? -13.906 5.678 -16.330 1.00 72.25 298 GLY A N 1
ATOM 2317 C CA . GLY A 1 298 ? -12.742 5.017 -16.912 1.00 72.25 298 GLY A CA 1
ATOM 2318 C C . GLY A 1 298 ? -12.489 5.425 -18.364 1.00 72.25 298 GLY A C 1
ATOM 2319 O O . GLY A 1 298 ? -12.930 6.481 -18.822 1.00 72.25 298 GLY A O 1
ATOM 2320 N N . GLY A 1 299 ? -11.748 4.590 -19.087 1.00 68.88 299 GLY A N 1
ATOM 2321 C CA . GLY A 1 299 ? -11.364 4.791 -20.483 1.00 68.88 299 GLY A CA 1
ATOM 2322 C C . GLY A 1 299 ? -11.312 3.473 -21.257 1.00 68.88 299 GLY A C 1
ATOM 2323 O O . GLY A 1 299 ? -11.707 2.425 -20.765 1.00 68.88 299 GLY A O 1
ATOM 2324 N N . VAL A 1 300 ? -10.784 3.492 -22.483 1.00 62.75 300 VAL A N 1
ATOM 2325 C CA . VAL A 1 300 ? -10.753 2.297 -23.361 1.00 62.75 300 VAL A CA 1
ATOM 2326 C C . VAL A 1 300 ? -9.964 1.104 -22.795 1.00 62.75 300 VAL A C 1
ATOM 2328 O O . VAL A 1 300 ? -10.118 -0.010 -23.286 1.00 62.75 300 VAL A O 1
ATOM 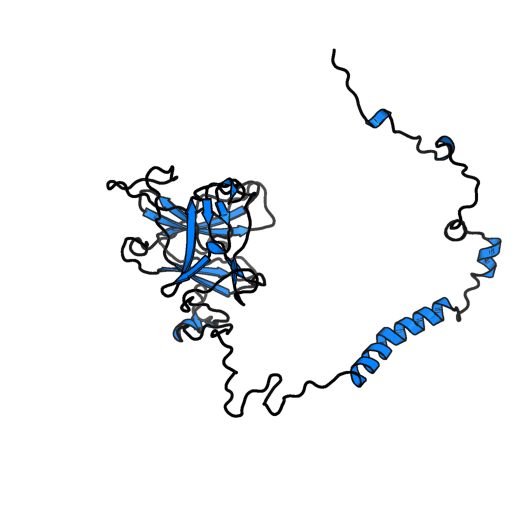2331 N N . PHE A 1 301 ? -9.143 1.328 -21.768 1.00 61.38 301 PHE A N 1
ATOM 2332 C CA . PHE A 1 301 ? -8.346 0.301 -21.092 1.00 61.38 301 PHE A CA 1
ATOM 2333 C C . PHE A 1 301 ? -8.826 -0.016 -19.669 1.00 61.38 301 PHE A C 1
ATOM 2335 O O . PHE A 1 301 ? -8.245 -0.879 -19.019 1.00 61.38 301 PHE A O 1
ATOM 2342 N N . GLN A 1 302 ? -9.859 0.671 -19.172 1.00 64.56 302 GLN A N 1
ATOM 2343 C CA . GLN A 1 302 ? -10.270 0.592 -17.772 1.00 64.56 302 GLN A CA 1
ATOM 2344 C C . GLN A 1 302 ? -11.751 0.928 -17.626 1.00 64.56 302 GLN A C 1
ATOM 2346 O O . GLN A 1 302 ? -12.185 2.004 -18.023 1.00 64.56 302 GLN A O 1
ATOM 2351 N N . GLN A 1 303 ? -12.510 0.054 -16.972 1.00 66.44 303 GLN A N 1
ATOM 2352 C CA . GLN A 1 303 ? -13.881 0.335 -16.554 1.00 66.44 303 GLN A CA 1
ATOM 2353 C C . GLN A 1 303 ? -13.905 0.477 -15.035 1.00 66.44 303 GLN A C 1
ATOM 2355 O O . GLN A 1 303 ? -13.524 -0.459 -14.332 1.00 66.44 303 GLN A O 1
ATOM 2360 N N . THR A 1 304 ? -14.327 1.633 -14.518 1.00 75.12 304 THR A N 1
ATOM 2361 C CA . THR A 1 304 ? -14.313 1.906 -13.073 1.00 75.12 304 THR A CA 1
ATOM 2362 C C . THR A 1 304 ? -15.682 2.311 -12.542 1.00 75.12 304 THR A C 1
ATOM 2364 O O . THR A 1 304 ? -16.509 2.905 -13.235 1.00 75.12 304 THR A O 1
ATOM 2367 N N . THR A 1 305 ? -15.909 1.962 -11.282 1.00 74.25 305 THR A N 1
ATOM 2368 C 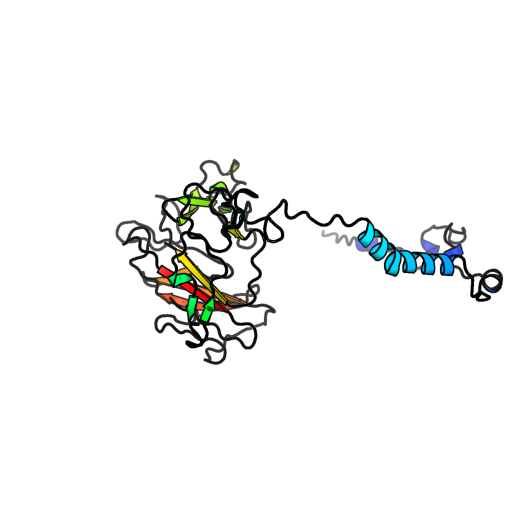CA . THR A 1 305 ? -16.975 2.502 -10.447 1.00 74.25 305 THR A CA 1
ATOM 2369 C C . THR A 1 305 ? -16.317 3.201 -9.276 1.00 74.25 305 THR A C 1
ATOM 2371 O O . THR A 1 305 ? -15.576 2.554 -8.536 1.00 74.25 305 THR A O 1
ATOM 2374 N N . SER A 1 306 ? -16.592 4.490 -9.081 1.00 77.38 306 SER A N 1
ATOM 2375 C CA . SER A 1 306 ? -15.973 5.243 -7.993 1.00 77.38 306 SER A CA 1
ATOM 2376 C C . SER A 1 306 ? -16.898 6.250 -7.317 1.00 77.38 306 SER A C 1
ATOM 2378 O O . SER A 1 306 ? -17.874 6.735 -7.897 1.00 77.38 306 SER A O 1
ATOM 2380 N N . GLY A 1 307 ? -16.591 6.545 -6.054 1.00 80.00 307 GLY A N 1
ATOM 2381 C CA . GLY A 1 307 ? -17.217 7.590 -5.247 1.00 80.00 307 GLY A CA 1
ATOM 2382 C C . GLY A 1 307 ? -16.177 8.586 -4.742 1.00 80.00 307 GLY A C 1
ATOM 2383 O O . GLY A 1 307 ? -15.080 8.196 -4.368 1.00 80.00 307 GLY A O 1
ATOM 2384 N N . LEU A 1 308 ? -16.515 9.872 -4.739 1.00 82.25 308 LEU A N 1
ATOM 2385 C CA . LEU A 1 308 ? -15.720 10.961 -4.187 1.00 82.25 308 LEU A CA 1
ATOM 2386 C C . LEU A 1 308 ? -16.189 11.252 -2.763 1.00 82.25 308 LEU A C 1
ATOM 2388 O O . LEU A 1 308 ? -17.250 11.854 -2.581 1.00 82.25 308 LEU A O 1
ATOM 2392 N N . ALA A 1 309 ? -15.402 10.844 -1.775 1.00 82.00 309 ALA A N 1
ATOM 2393 C CA . ALA A 1 309 ? -15.662 11.104 -0.366 1.00 82.00 309 ALA A CA 1
ATOM 2394 C C . ALA A 1 309 ? -14.871 12.321 0.126 1.00 82.00 309 ALA A C 1
ATOM 2396 O O . ALA A 1 309 ? -13.708 12.505 -0.240 1.00 82.00 309 ALA A O 1
ATOM 2397 N N . LEU A 1 310 ? -15.488 13.166 0.953 1.00 81.06 310 LEU A N 1
ATOM 2398 C CA . LEU A 1 310 ? -14.797 14.288 1.594 1.00 81.06 310 LEU A CA 1
ATOM 2399 C C . LEU A 1 310 ? -13.824 13.766 2.657 1.00 81.06 310 LEU A C 1
ATOM 2401 O O . LEU A 1 310 ? -14.224 13.016 3.544 1.00 81.06 310 LEU A O 1
ATOM 2405 N N . THR A 1 311 ? -12.556 14.178 2.592 1.00 77.50 311 THR A N 1
ATOM 2406 C CA . THR A 1 311 ? -11.568 13.799 3.613 1.00 77.50 311 THR A CA 1
ATOM 2407 C C . THR A 1 311 ? -11.714 14.667 4.860 1.00 77.50 311 THR A C 1
ATOM 2409 O O . THR A 1 311 ? -12.175 15.813 4.794 1.00 77.50 311 THR A O 1
ATOM 2412 N N . ASN A 1 312 ? -11.277 14.161 6.015 1.00 79.12 312 ASN A N 1
ATOM 2413 C CA . ASN A 1 312 ? -11.091 15.019 7.180 1.00 79.12 312 ASN A CA 1
ATOM 2414 C C . ASN A 1 312 ? -9.917 15.976 6.917 1.00 79.12 312 ASN A C 1
ATOM 2416 O O . ASN A 1 312 ? -8.760 15.555 6.873 1.00 79.12 312 ASN A O 1
ATOM 2420 N N . GLN A 1 313 ? -10.217 17.266 6.753 1.00 78.69 313 GLN A N 1
ATOM 2421 C CA . GLN A 1 313 ? -9.214 18.277 6.407 1.00 78.69 313 GLN A CA 1
ATOM 2422 C C . GLN A 1 313 ? -8.167 18.482 7.516 1.00 78.69 313 GLN A C 1
ATOM 2424 O O . GLN A 1 313 ? -7.062 18.937 7.224 1.00 78.69 313 GLN A O 1
ATOM 2429 N N . ASP A 1 314 ? -8.454 18.095 8.762 1.00 75.69 314 ASP A N 1
ATOM 2430 C CA . ASP A 1 314 ? -7.491 18.166 9.866 1.00 75.69 314 ASP A CA 1
ATOM 2431 C C . ASP A 1 314 ? -6.435 17.044 9.797 1.00 75.69 314 ASP A C 1
ATOM 2433 O O . ASP A 1 314 ? -5.335 17.199 10.330 1.00 75.69 314 ASP A O 1
ATOM 2437 N N . CYS A 1 315 ? -6.716 15.942 9.092 1.00 72.75 315 CYS A N 1
ATOM 2438 C CA . CYS A 1 315 ? -5.872 14.738 9.036 1.00 72.75 315 CYS A CA 1
ATOM 2439 C C . CYS A 1 315 ? -4.850 14.747 7.884 1.00 72.75 315 CYS A C 1
ATOM 2441 O O . CYS A 1 315 ? -4.512 13.710 7.313 1.00 72.75 315 CYS A O 1
ATOM 2443 N N . TYR A 1 316 ? -4.340 15.934 7.550 1.00 70.75 316 TYR A N 1
ATOM 2444 C CA . TYR A 1 316 ? -3.199 16.125 6.652 1.00 70.75 316 TYR A CA 1
ATOM 2445 C C . TYR A 1 316 ? -1.926 16.367 7.472 1.00 70.75 316 TYR A C 1
ATOM 2447 O O . TYR A 1 316 ? -1.983 16.961 8.550 1.00 70.75 316 TYR A O 1
ATOM 2455 N N . GLU A 1 317 ? -0.775 15.950 6.938 1.00 54.34 317 GLU A N 1
ATOM 2456 C CA . GLU A 1 317 ? 0.532 15.949 7.622 1.00 54.34 317 GLU A CA 1
ATOM 2457 C C . GLU A 1 317 ? 0.909 17.289 8.290 1.00 54.34 317 GLU A C 1
ATOM 2459 O O . GLU A 1 317 ? 1.498 17.293 9.366 1.00 54.34 317 GLU A O 1
ATOM 2464 N N . PHE A 1 318 ? 0.523 18.424 7.697 1.00 61.97 318 PHE A N 1
ATOM 2465 C CA . PHE A 1 318 ? 0.836 19.770 8.208 1.00 61.97 318 PHE A CA 1
ATOM 2466 C C . PHE A 1 318 ? -0.343 20.497 8.877 1.00 61.97 318 PHE A C 1
ATOM 2468 O O . PHE A 1 318 ? -0.251 21.697 9.129 1.00 61.97 318 PHE A O 1
ATOM 2475 N N . ASN A 1 319 ? -1.442 19.790 9.154 1.00 72.00 319 ASN A N 1
ATOM 2476 C CA . ASN A 1 319 ? -2.572 20.307 9.929 1.00 72.00 319 ASN A CA 1
ATOM 2477 C C . ASN A 1 319 ? -2.529 19.736 11.357 1.00 72.00 319 ASN A C 1
ATOM 2479 O O . ASN A 1 319 ? -1.577 19.994 12.090 1.00 72.00 319 ASN A O 1
ATOM 2483 N N . ALA A 1 320 ? -3.537 18.963 11.772 1.00 75.06 320 ALA A N 1
ATOM 2484 C CA . ALA A 1 320 ? -3.555 18.314 13.081 1.00 75.06 320 ALA A CA 1
ATOM 2485 C C . ALA A 1 320 ? -2.791 16.979 13.093 1.00 75.06 320 ALA A C 1
ATOM 2487 O O . ALA A 1 320 ? -2.581 16.416 14.166 1.00 75.06 320 ALA A O 1
ATOM 2488 N N . GLY A 1 321 ? -2.400 16.456 11.922 1.00 62.16 321 GLY A N 1
ATOM 2489 C CA . GLY A 1 321 ? -1.650 15.203 11.804 1.00 62.16 321 GLY A CA 1
ATOM 2490 C C . GLY A 1 321 ? -2.416 13.975 12.306 1.00 62.16 321 GLY A C 1
ATOM 2491 O O . GLY A 1 321 ? -1.799 12.980 12.675 1.00 62.16 321 GLY A O 1
ATOM 2492 N N . CYS A 1 322 ? -3.750 14.043 12.368 1.00 74.19 322 CYS A N 1
ATOM 2493 C CA . CYS A 1 322 ? -4.567 12.894 12.742 1.00 74.19 322 CYS A CA 1
ATOM 2494 C C . CYS A 1 322 ? -4.593 11.825 11.643 1.00 74.19 322 CYS A C 1
ATOM 2496 O O . CYS A 1 322 ? -4.340 12.100 10.470 1.00 74.19 322 CYS A O 1
ATOM 2498 N N . PHE A 1 323 ? -4.936 10.602 12.039 1.00 72.00 323 PHE A N 1
ATOM 2499 C CA . PHE A 1 323 ? -5.260 9.515 11.123 1.00 72.00 323 PHE A CA 1
ATOM 2500 C C . PHE A 1 323 ? -6.768 9.459 10.909 1.00 72.00 323 PHE A C 1
ATOM 2502 O O . PHE A 1 323 ? -7.555 9.742 11.815 1.00 72.00 323 PHE A O 1
ATOM 2509 N N . THR A 1 324 ? -7.174 9.063 9.712 1.00 71.19 324 THR A N 1
ATOM 2510 C CA . THR A 1 324 ? -8.579 8.850 9.367 1.00 71.19 324 THR A CA 1
ATOM 2511 C C . THR A 1 324 ? -8.708 7.549 8.578 1.00 71.19 324 THR A C 1
ATOM 2513 O O . THR A 1 324 ? -7.775 7.144 7.877 1.00 71.19 324 THR A O 1
ATOM 2516 N N . VAL A 1 325 ? -9.814 6.843 8.824 1.00 72.81 325 VAL A N 1
ATOM 2517 C CA . VAL A 1 325 ? -10.059 5.478 8.351 1.00 72.81 325 VAL A CA 1
ATOM 2518 C C . VAL A 1 325 ? -10.708 5.540 7.002 1.00 72.81 325 VAL A C 1
ATOM 2520 O O . VAL A 1 325 ? -11.673 6.274 6.821 1.00 72.81 325 VAL A O 1
ATOM 2523 N N . TYR A 1 326 ? -10.246 4.696 6.094 1.00 72.75 326 TYR A N 1
ATOM 2524 C CA . TYR A 1 326 ? -11.070 4.380 4.952 1.00 72.75 326 TYR A CA 1
ATOM 2525 C C . TYR A 1 326 ? -10.869 2.935 4.528 1.00 72.75 326 TYR A C 1
ATOM 2527 O O . TYR A 1 326 ? -9.860 2.291 4.834 1.00 72.75 326 TYR A O 1
ATOM 2535 N N . GLY A 1 327 ? -11.875 2.416 3.843 1.00 69.31 327 GLY A N 1
ATOM 2536 C CA . GLY A 1 327 ? -11.916 1.025 3.449 1.00 69.31 327 GLY A CA 1
ATOM 2537 C C . GLY A 1 327 ? -13.084 0.732 2.530 1.00 69.31 327 GLY A C 1
ATOM 2538 O O . GLY A 1 327 ? -13.946 1.575 2.269 1.00 69.31 327 GLY A O 1
ATOM 2539 N N . PHE A 1 328 ? -13.116 -0.501 2.046 1.00 67.94 328 PHE A N 1
ATOM 2540 C CA . PHE A 1 328 ? -14.205 -0.994 1.221 1.00 67.94 328 PHE A CA 1
ATOM 2541 C C . PHE A 1 328 ? -14.628 -2.378 1.690 1.00 67.94 328 PHE A C 1
ATOM 2543 O O . PHE A 1 328 ? -13.808 -3.216 2.080 1.00 67.94 328 PHE A O 1
ATOM 2550 N N . GLN A 1 329 ? -15.935 -2.622 1.635 1.00 66.88 329 GLN A N 1
ATOM 2551 C CA . GLN A 1 329 ? -16.494 -3.940 1.886 1.00 66.88 329 GLN A CA 1
ATOM 2552 C C . GLN A 1 329 ? -16.846 -4.607 0.553 1.00 66.88 329 GLN A C 1
ATOM 2554 O O . GLN A 1 329 ? -17.632 -4.067 -0.228 1.00 66.88 329 GLN A O 1
ATOM 2559 N N . TYR A 1 330 ? -16.307 -5.804 0.315 1.00 61.09 330 TYR A N 1
ATOM 2560 C CA . TYR A 1 330 ? -16.584 -6.602 -0.881 1.00 61.09 330 TYR A CA 1
ATOM 2561 C C . TYR A 1 330 ? -17.310 -7.901 -0.527 1.00 61.09 330 TYR A C 1
ATOM 2563 O O . TYR A 1 330 ? -16.910 -8.636 0.381 1.00 61.09 330 TYR A O 1
ATOM 2571 N N . LYS A 1 331 ? -18.364 -8.210 -1.286 1.00 55.41 331 LYS A N 1
ATOM 2572 C CA . LYS A 1 331 ? -19.119 -9.462 -1.199 1.00 55.41 331 LYS A CA 1
ATOM 2573 C C . LYS A 1 331 ? -19.220 -10.100 -2.593 1.00 55.41 331 LYS A C 1
ATOM 2575 O O . LYS A 1 331 ? -19.750 -9.455 -3.497 1.00 55.41 331 LYS A O 1
ATOM 2580 N N . PRO A 1 332 ? -18.771 -11.353 -2.789 1.00 46.75 332 PRO A N 1
ATOM 2581 C CA . PRO A 1 332 ? -18.971 -12.057 -4.055 1.00 46.75 332 PRO A CA 1
ATOM 2582 C C . PRO A 1 332 ? -20.445 -12.388 -4.305 1.00 46.75 332 PRO A C 1
ATOM 2584 O O . PRO A 1 332 ? -21.120 -12.922 -3.424 1.00 46.75 332 PRO A O 1
ATOM 2587 N N . GLY A 1 333 ? -20.907 -12.152 -5.537 1.00 39.75 333 GLY A N 1
ATOM 2588 C CA . GLY A 1 333 ? -22.256 -12.488 -6.010 1.00 39.75 333 GLY A CA 1
ATOM 2589 C C . GLY A 1 333 ? -23.294 -11.387 -5.749 1.00 39.75 333 GLY A C 1
ATOM 2590 O O . GLY A 1 333 ? -23.525 -11.025 -4.602 1.00 39.75 333 GLY A O 1
ATOM 2591 N N . CYS A 1 334 ? -23.919 -10.897 -6.834 1.00 29.73 334 CYS A N 1
ATOM 2592 C CA . CYS A 1 334 ? -24.807 -9.721 -6.924 1.00 29.73 334 CYS A CA 1
ATOM 2593 C C . CYS A 1 334 ? -24.246 -8.472 -6.219 1.00 29.73 334 CYS A C 1
ATOM 2595 O O . CYS A 1 334 ? -24.335 -8.317 -5.004 1.00 29.73 334 CYS A O 1
ATOM 2597 N N . VAL A 1 335 ? -23.632 -7.604 -7.027 1.00 28.89 335 VAL A N 1
ATOM 2598 C CA . VAL A 1 335 ? -22.816 -6.454 -6.619 1.00 28.89 335 VAL A CA 1
ATOM 2599 C C . VAL A 1 335 ? -23.572 -5.525 -5.670 1.00 28.89 335 VAL A C 1
ATOM 2601 O O . VAL A 1 335 ? -24.511 -4.847 -6.062 1.00 28.89 335 VAL A O 1
ATOM 2604 N N . VAL A 1 336 ? -23.095 -5.461 -4.428 1.00 30.81 336 VAL A N 1
ATOM 2605 C CA . VAL A 1 336 ? -23.401 -4.396 -3.475 1.00 30.81 336 VAL A CA 1
ATOM 2606 C C . VAL A 1 336 ? -22.070 -3.940 -2.879 1.00 30.81 336 VAL A C 1
ATOM 2608 O O . VAL A 1 336 ? -21.478 -4.643 -2.060 1.00 30.81 336 VAL A O 1
ATOM 2611 N N . LEU A 1 337 ? -21.579 -2.786 -3.330 1.00 38.31 337 LEU A N 1
ATOM 2612 C CA . LEU A 1 337 ? -20.391 -2.119 -2.785 1.00 38.31 337 LEU A CA 1
ATOM 2613 C C . LEU A 1 337 ? -20.836 -1.114 -1.731 1.00 38.31 337 LEU A C 1
ATOM 2615 O O . LEU A 1 337 ? -21.704 -0.299 -2.032 1.00 38.31 337 LEU A O 1
ATOM 2619 N N . GLY A 1 338 ? -20.245 -1.184 -0.538 1.00 37.75 338 GLY A N 1
ATOM 2620 C CA . GLY A 1 338 ? -20.394 -0.195 0.527 1.00 37.75 338 GLY A CA 1
ATOM 2621 C C . GLY A 1 338 ? -19.107 0.610 0.677 1.00 37.75 338 GLY A C 1
ATOM 2622 O O . GLY A 1 338 ? -18.070 0.031 0.999 1.00 37.75 338 GLY A O 1
ATOM 2623 N N . PHE A 1 339 ? -19.180 1.921 0.445 1.00 38.50 339 PHE A N 1
ATOM 2624 C CA . PHE A 1 339 ? -18.099 2.868 0.736 1.00 38.50 339 PHE A CA 1
ATOM 2625 C C . PHE A 1 339 ? -18.375 3.549 2.081 1.00 38.50 339 PHE A C 1
ATOM 2627 O O . PHE A 1 339 ? -19.490 4.050 2.291 1.00 38.50 339 PHE A O 1
ATOM 2634 N N . THR A 1 340 ? -17.392 3.550 2.985 1.00 37.34 340 THR A N 1
ATOM 2635 C CA . THR A 1 340 ? -17.488 4.200 4.300 1.00 37.34 340 THR A CA 1
ATOM 2636 C C . THR A 1 340 ? -16.190 4.948 4.619 1.00 37.34 340 THR A C 1
ATOM 2638 O O . THR A 1 340 ? -15.103 4.408 4.412 1.00 37.34 340 THR A O 1
ATOM 2641 N N . VAL A 1 341 ? -16.341 6.184 5.108 1.00 34.38 341 VAL A N 1
ATOM 2642 C CA . VAL A 1 341 ? -15.305 7.061 5.686 1.00 34.38 341 VAL A CA 1
ATOM 2643 C C . VAL A 1 341 ? -15.617 7.266 7.164 1.00 34.38 341 VAL A C 1
ATOM 2645 O O . VAL A 1 341 ? -16.829 7.318 7.485 1.00 34.38 341 VAL A O 1
#

pLDDT: mean 70.57, std 15.64, range [28.12, 94.81]